Protein AF-A0A6N9SFW5-F1 (afdb_monomer)

Organism: Escherichia coli (NCBI:txid562)

Sequence (188 aa):
MNLTEKSAHLAWCALVALALARQNGDVVSPVQENLFLTRWLATALKQRRFSRDVAPDIEWLLKQGRQLGVNAKLARKLNYLWRSSSGELSAQNDLFRLTHALETAKDMCWNYRLLSDREWSGRNAVTLNDSINGIYLSRSSLDAAFDDDGRQINPLIGVRLENGIYGHSRFCNTDFDDKLACLNLSGV

Structure (mmCIF, N/CA/C/O backbone):
data_AF-A0A6N9SFW5-F1
#
_entry.id   AF-A0A6N9SFW5-F1
#
loop_
_atom_site.group_PDB
_atom_site.id
_atom_site.type_symbol
_atom_site.label_atom_id
_atom_site.label_alt_id
_atom_site.label_comp_id
_atom_site.label_asym_id
_atom_site.label_entity_id
_atom_site.label_seq_id
_atom_site.pdbx_PDB_ins_code
_atom_site.Cartn_x
_atom_site.Cartn_y
_atom_site.Cartn_z
_atom_site.occupancy
_atom_site.B_iso_or_equiv
_atom_site.auth_seq_id
_atom_site.auth_comp_id
_atom_site.auth_asym_id
_atom_site.auth_atom_id
_atom_site.pdbx_PDB_model_num
ATOM 1 N N . MET A 1 1 ? -2.083 -22.397 7.155 1.00 55.75 1 MET A N 1
ATOM 2 C CA . MET A 1 1 ? -2.213 -20.977 6.800 1.00 55.75 1 MET A CA 1
ATOM 3 C C . MET A 1 1 ? -0.814 -20.390 6.703 1.00 55.75 1 MET A C 1
ATOM 5 O O . MET A 1 1 ? -0.107 -20.389 7.717 1.00 55.75 1 MET A O 1
ATOM 9 N N . ASN A 1 2 ? -0.377 -20.024 5.499 1.00 68.31 2 ASN A N 1
ATOM 10 C CA . ASN A 1 2 ? 0.927 -19.387 5.278 1.00 68.31 2 ASN A CA 1
ATOM 11 C C . ASN A 1 2 ? 0.918 -17.949 5.852 1.00 68.31 2 ASN A C 1
ATOM 13 O O . ASN A 1 2 ? -0.116 -17.457 6.314 1.00 68.31 2 ASN A O 1
ATOM 17 N N . LEU A 1 3 ? 2.079 -17.291 5.921 1.00 65.94 3 LEU A N 1
ATOM 18 C CA . LEU A 1 3 ? 2.176 -15.947 6.507 1.00 65.94 3 LEU A CA 1
ATOM 19 C C . LEU A 1 3 ? 1.322 -14.922 5.737 1.00 65.94 3 LEU A C 1
ATOM 21 O O . LEU A 1 3 ? 0.660 -14.096 6.359 1.00 65.94 3 LEU A O 1
ATOM 25 N N . THR A 1 4 ? 1.271 -15.028 4.409 1.00 66.50 4 THR A N 1
ATOM 26 C CA . THR A 1 4 ? 0.508 -14.120 3.542 1.00 66.50 4 THR A CA 1
ATOM 27 C C . THR A 1 4 ? -0.997 -14.228 3.779 1.00 66.50 4 THR A C 1
ATOM 29 O O . THR A 1 4 ? -1.648 -13.209 3.977 1.00 66.50 4 THR A O 1
ATOM 32 N N . GLU A 1 5 ? -1.556 -15.433 3.897 1.00 68.62 5 GLU A N 1
ATOM 33 C CA . GLU A 1 5 ? -2.966 -15.660 4.249 1.00 68.62 5 GLU A CA 1
ATOM 34 C C . GLU A 1 5 ? -3.313 -15.103 5.639 1.00 68.62 5 GLU A C 1
ATOM 36 O O . GLU A 1 5 ? -4.386 -14.528 5.835 1.00 68.62 5 GLU A O 1
ATOM 41 N N . LYS A 1 6 ? -2.405 -15.237 6.617 1.00 76.44 6 LYS A N 1
ATOM 42 C CA . LYS A 1 6 ? -2.607 -14.695 7.973 1.00 76.44 6 LYS A CA 1
ATOM 43 C C . LYS A 1 6 ? -2.650 -13.163 7.960 1.00 76.44 6 LYS A C 1
ATOM 45 O O . LYS A 1 6 ? -3.516 -12.573 8.613 1.00 76.44 6 LYS A O 1
ATOM 50 N N . SER A 1 7 ? -1.759 -12.528 7.201 1.00 76.25 7 SER A N 1
ATOM 51 C CA . SER A 1 7 ? -1.730 -11.071 7.028 1.00 76.25 7 SER A CA 1
ATOM 52 C C . SER A 1 7 ? -2.912 -10.570 6.187 1.00 76.25 7 SER A C 1
ATOM 54 O O . SER A 1 7 ? -3.489 -9.529 6.510 1.00 76.25 7 SER A O 1
ATOM 56 N N . ALA A 1 8 ? -3.361 -11.349 5.196 1.00 75.25 8 ALA A N 1
ATOM 57 C CA . ALA A 1 8 ? -4.596 -11.102 4.451 1.00 75.25 8 ALA A CA 1
ATOM 58 C C . ALA A 1 8 ? -5.801 -11.075 5.394 1.00 75.25 8 ALA A C 1
ATOM 60 O O . ALA A 1 8 ? -6.573 -10.119 5.411 1.00 75.25 8 ALA A O 1
ATOM 61 N N . HIS A 1 9 ? -5.941 -12.101 6.233 1.00 81.25 9 HIS A N 1
ATOM 62 C CA . HIS A 1 9 ? -7.061 -12.217 7.157 1.00 81.25 9 HIS A CA 1
ATOM 63 C C . HIS A 1 9 ? -7.110 -11.052 8.158 1.00 81.25 9 HIS A C 1
ATOM 65 O O . HIS A 1 9 ? -8.186 -10.504 8.409 1.00 81.25 9 HIS A O 1
ATOM 71 N N . LEU A 1 10 ? -5.956 -10.617 8.685 1.00 86.50 10 LEU A N 1
ATOM 72 C CA . LEU A 1 10 ? -5.860 -9.397 9.497 1.00 86.50 10 LEU A CA 1
ATOM 73 C C . LEU A 1 10 ? -6.371 -8.172 8.730 1.00 86.50 10 LEU A C 1
ATOM 75 O O . LEU A 1 10 ? -7.210 -7.427 9.245 1.00 86.50 10 LEU A O 1
ATOM 79 N N . ALA A 1 11 ? -5.859 -7.969 7.516 1.00 86.69 11 ALA A N 1
ATOM 80 C CA . ALA A 1 11 ? -6.193 -6.821 6.688 1.00 86.69 11 ALA A CA 1
ATOM 81 C C . ALA A 1 11 ? -7.687 -6.776 6.350 1.00 86.69 11 ALA A C 1
ATOM 83 O O . ALA A 1 11 ? -8.329 -5.744 6.541 1.00 86.69 11 ALA A O 1
ATOM 84 N N . TRP A 1 12 ? -8.262 -7.910 5.952 1.00 85.50 12 TRP A N 1
ATOM 85 C CA . TRP A 1 12 ? -9.693 -8.049 5.707 1.00 85.50 12 TRP A CA 1
ATOM 86 C C . TRP A 1 12 ? -10.524 -7.718 6.941 1.00 85.50 12 TRP A C 1
ATOM 88 O O . TRP A 1 12 ? -11.422 -6.882 6.870 1.00 85.50 12 TRP A O 1
ATOM 98 N N . CYS A 1 13 ? -10.194 -8.307 8.095 1.00 89.19 13 CYS A N 1
ATOM 99 C CA . CYS A 1 13 ? -10.916 -8.052 9.341 1.00 89.19 13 CYS A CA 1
ATOM 100 C C . CYS A 1 13 ? -10.910 -6.563 9.716 1.00 89.19 13 CYS A C 1
ATOM 102 O O . CYS A 1 13 ? -11.936 -6.029 10.141 1.00 89.19 13 CYS A O 1
ATOM 104 N N . ALA A 1 14 ? -9.771 -5.887 9.545 1.00 91.19 14 ALA A N 1
ATOM 105 C CA . ALA A 1 14 ? -9.642 -4.463 9.830 1.00 91.19 14 ALA A CA 1
ATOM 106 C C . ALA A 1 14 ? -10.461 -3.599 8.851 1.00 91.19 14 ALA A C 1
ATOM 108 O O . ALA A 1 14 ? -11.128 -2.653 9.273 1.00 91.19 14 ALA A O 1
ATOM 109 N N . LEU A 1 15 ? -10.446 -3.938 7.557 1.00 87.56 15 LEU A N 1
ATOM 110 C CA . LEU A 1 15 ? -11.200 -3.231 6.515 1.00 87.56 15 LEU A CA 1
ATOM 111 C C . LEU A 1 15 ? -12.712 -3.412 6.674 1.00 87.56 15 LEU A C 1
ATOM 113 O O . LEU A 1 15 ? -13.451 -2.436 6.565 1.00 87.56 15 LEU A O 1
ATOM 117 N N . VAL A 1 16 ? -13.169 -4.627 6.985 1.00 90.19 16 VAL A N 1
ATOM 118 C CA . VAL A 1 16 ? -14.584 -4.908 7.265 1.00 90.19 16 VAL A CA 1
ATOM 119 C C . VAL A 1 16 ? -15.038 -4.147 8.510 1.00 90.19 16 VAL A C 1
ATOM 121 O O . VAL A 1 16 ? -16.073 -3.487 8.473 1.00 90.19 16 VAL A O 1
ATOM 124 N N . ALA A 1 17 ? -14.248 -4.156 9.589 1.00 91.75 17 ALA A N 1
ATOM 125 C CA . ALA A 1 17 ? -14.566 -3.384 10.790 1.00 91.75 17 ALA A CA 1
ATOM 126 C C . ALA A 1 17 ? -14.666 -1.876 10.502 1.00 91.75 17 ALA A C 1
ATOM 128 O O . ALA A 1 17 ? -15.571 -1.213 11.008 1.00 91.75 17 ALA A O 1
ATOM 129 N N . LEU A 1 18 ? -13.773 -1.340 9.663 1.00 91.00 18 LEU A N 1
ATOM 130 C CA . LEU A 1 18 ? -13.828 0.057 9.232 1.00 91.00 18 LEU A CA 1
ATOM 131 C C . LEU A 1 18 ? -15.071 0.348 8.379 1.00 91.00 18 LEU A C 1
ATOM 133 O O . LEU A 1 18 ? -15.708 1.381 8.567 1.00 91.00 18 LEU A O 1
ATOM 137 N N . ALA A 1 19 ? -15.431 -0.544 7.455 1.00 88.38 19 ALA A N 1
ATOM 138 C CA . ALA A 1 19 ? -16.621 -0.389 6.621 1.00 88.38 19 ALA A CA 1
ATOM 139 C C . ALA A 1 19 ? -17.908 -0.382 7.461 1.00 88.38 19 ALA A C 1
ATOM 141 O O . ALA A 1 19 ? -18.768 0.468 7.241 1.00 88.38 19 ALA A O 1
ATOM 142 N N . LEU A 1 20 ? -18.001 -1.258 8.465 1.00 88.25 20 LEU A N 1
ATOM 143 C CA . LEU A 1 20 ? -19.120 -1.285 9.412 1.00 88.25 20 LEU A CA 1
ATOM 144 C C . LEU A 1 20 ? -19.200 0.010 10.232 1.00 88.25 20 LEU A C 1
ATOM 146 O O . LEU A 1 20 ? -20.271 0.596 10.354 1.00 88.25 20 LEU A O 1
ATOM 150 N N . ALA A 1 21 ? -18.068 0.514 10.730 1.00 89.56 21 ALA A N 1
ATOM 151 C CA . ALA A 1 21 ? -18.035 1.780 11.465 1.00 89.56 21 ALA A CA 1
ATOM 152 C C . ALA A 1 21 ? -18.436 2.986 10.591 1.00 89.56 21 ALA A C 1
ATOM 154 O O . ALA A 1 21 ? -19.082 3.915 11.071 1.00 89.56 21 ALA A O 1
ATOM 155 N N . ARG A 1 22 ? -18.101 2.969 9.294 1.00 89.94 22 ARG A N 1
ATOM 156 C CA . ARG A 1 22 ? -18.571 3.984 8.333 1.00 89.94 22 ARG A CA 1
ATOM 157 C C . ARG A 1 22 ? -20.078 3.894 8.097 1.00 89.94 22 ARG A C 1
ATOM 159 O O . ARG A 1 22 ? -20.739 4.924 8.073 1.00 89.94 22 ARG A O 1
ATOM 166 N N . GLN A 1 23 ? -20.621 2.683 7.948 1.00 86.50 23 GLN A N 1
ATOM 167 C CA . GLN A 1 23 ? -22.065 2.471 7.776 1.00 86.50 23 GLN A CA 1
ATOM 168 C C . GLN A 1 23 ? -22.870 2.927 8.997 1.00 86.50 23 GLN A C 1
ATOM 170 O O . GLN A 1 23 ? -23.939 3.507 8.836 1.00 86.50 23 GLN A O 1
ATOM 175 N N . ASN A 1 24 ? -22.327 2.738 10.201 1.00 88.00 24 ASN A N 1
ATOM 176 C CA . ASN A 1 24 ? -22.935 3.216 11.444 1.00 88.00 24 ASN A CA 1
ATOM 177 C C . ASN A 1 24 ? -22.814 4.739 11.644 1.00 88.00 24 ASN A C 1
ATOM 179 O O . ASN A 1 24 ? -23.392 5.277 12.582 1.00 88.00 24 ASN A O 1
ATOM 183 N N . GLY A 1 25 ? -22.062 5.443 10.790 1.00 84.56 25 GLY A N 1
ATOM 184 C CA . GLY A 1 25 ? -21.802 6.879 10.926 1.00 84.56 25 GLY A CA 1
ATOM 185 C C . GLY A 1 25 ? -20.743 7.240 11.977 1.00 84.56 25 GLY A C 1
ATOM 186 O O . GLY A 1 25 ? -20.478 8.421 12.187 1.00 84.56 25 GLY A O 1
ATOM 187 N N . ASP A 1 26 ? -20.090 6.253 12.598 1.00 81.88 26 ASP A N 1
ATOM 188 C CA . ASP A 1 26 ? -19.051 6.464 13.618 1.00 81.88 26 ASP A CA 1
ATOM 189 C C . ASP A 1 26 ? -17.748 7.027 13.018 1.00 81.88 26 ASP A C 1
ATOM 191 O O . ASP A 1 26 ? -16.947 7.675 13.702 1.00 81.88 26 ASP A O 1
ATOM 195 N N . VAL A 1 27 ? -17.513 6.764 11.728 1.00 88.88 27 VAL A N 1
ATOM 196 C CA . VAL A 1 27 ? -16.320 7.189 10.987 1.00 88.88 27 VAL A CA 1
ATOM 197 C C . VAL A 1 27 ? -16.731 7.894 9.701 1.00 88.88 27 VAL A C 1
ATOM 199 O O . VAL A 1 27 ? -17.172 7.255 8.750 1.00 88.88 27 VAL A O 1
ATOM 202 N N . VAL A 1 28 ? -16.526 9.211 9.653 1.00 84.56 28 VAL A N 1
ATOM 203 C CA . VAL A 1 28 ? -16.902 10.057 8.504 1.00 84.56 28 VAL A CA 1
ATOM 204 C C . VAL A 1 28 ? -15.691 10.798 7.923 1.00 84.56 28 VAL A C 1
ATOM 206 O O . VAL A 1 28 ? -15.669 11.142 6.746 1.00 84.56 28 VAL A O 1
ATOM 209 N N . SER A 1 29 ? -14.646 11.012 8.730 1.00 86.06 29 SER A N 1
ATOM 210 C CA . SER A 1 29 ? -13.433 11.739 8.340 1.00 86.06 29 SER A CA 1
ATOM 211 C C . SER A 1 29 ? -12.173 10.856 8.310 1.00 86.06 29 SER A C 1
ATOM 213 O O . SER A 1 29 ? -12.076 9.887 9.070 1.00 86.06 29 SER A O 1
ATOM 215 N N . PRO A 1 30 ? -11.143 11.233 7.524 1.00 81.12 30 PRO A N 1
ATOM 216 C CA . PRO A 1 30 ? -9.840 10.555 7.526 1.00 81.12 30 PRO A CA 1
ATOM 217 C C . PRO A 1 30 ? -9.167 10.495 8.910 1.00 81.12 30 PRO A C 1
ATOM 219 O O . PRO A 1 30 ? -8.438 9.553 9.222 1.00 81.12 30 PRO A O 1
ATOM 222 N N . VAL A 1 31 ? -9.427 11.488 9.769 1.00 84.50 31 VAL A N 1
ATOM 223 C CA . VAL A 1 31 ? -8.937 11.517 11.157 1.00 84.50 31 VAL A CA 1
ATOM 224 C C . VAL A 1 31 ? -9.593 10.418 11.986 1.00 84.50 31 VAL A C 1
ATOM 226 O O . VAL A 1 31 ? -8.901 9.663 12.673 1.00 84.50 31 VAL A O 1
ATOM 229 N N . GLN A 1 32 ? -10.921 10.311 11.909 1.00 87.06 32 GLN A N 1
ATOM 230 C CA . GLN A 1 32 ? -11.683 9.282 12.619 1.00 87.06 32 GLN A CA 1
ATOM 231 C C . GLN A 1 32 ? -11.317 7.884 12.130 1.00 87.06 32 GLN A C 1
ATOM 233 O O . GLN A 1 32 ? -11.202 6.975 12.943 1.00 87.06 32 GLN A O 1
ATOM 238 N N . GLU A 1 33 ? -11.062 7.721 10.835 1.00 88.69 33 GLU A N 1
ATOM 239 C CA . GLU A 1 33 ? -10.598 6.461 10.261 1.00 88.69 33 GLU A CA 1
ATOM 240 C C . GLU A 1 33 ? -9.267 6.015 10.866 1.00 88.69 33 GLU A C 1
ATOM 242 O O . GLU A 1 33 ? -9.152 4.886 11.351 1.00 88.69 33 GLU A O 1
ATOM 247 N N . ASN A 1 34 ? -8.271 6.905 10.894 1.00 87.12 34 ASN A N 1
ATOM 248 C CA . ASN A 1 34 ? -6.972 6.572 11.469 1.00 87.12 34 ASN A CA 1
ATOM 249 C C . ASN A 1 34 ? -7.077 6.270 12.974 1.00 87.12 34 ASN A C 1
ATOM 251 O O . ASN A 1 34 ? -6.454 5.326 13.469 1.00 87.12 34 ASN A O 1
ATOM 255 N N . LEU A 1 35 ? -7.896 7.036 13.702 1.00 89.00 35 LEU A N 1
ATOM 256 C CA . LEU A 1 35 ? -8.143 6.819 15.128 1.00 89.00 35 LEU A CA 1
ATOM 257 C C . LEU A 1 35 ? -8.844 5.478 15.387 1.00 89.00 35 LEU A C 1
ATOM 259 O O . LEU A 1 35 ? -8.436 4.736 16.283 1.00 89.00 35 LEU A O 1
ATOM 263 N N . PHE A 1 36 ? -9.870 5.160 14.596 1.00 92.56 36 PHE A N 1
ATOM 264 C CA . PHE A 1 36 ? -10.607 3.904 14.670 1.00 92.56 36 PHE A CA 1
ATOM 265 C C . PHE A 1 36 ? -9.675 2.719 14.432 1.00 92.56 36 PHE A C 1
ATOM 267 O O . PHE A 1 36 ? -9.584 1.838 15.285 1.00 92.56 36 PHE A O 1
ATOM 274 N N . LEU A 1 37 ? -8.913 2.732 13.334 1.00 91.50 37 LEU A N 1
ATOM 275 C CA . LEU A 1 37 ? -7.984 1.652 13.000 1.00 91.50 37 LEU A CA 1
ATOM 276 C C . LEU A 1 37 ? -6.887 1.492 14.053 1.00 91.50 37 LEU A C 1
ATOM 278 O O . LEU A 1 37 ? -6.586 0.371 14.454 1.00 91.50 37 LEU A O 1
ATOM 282 N N . THR A 1 38 ? -6.339 2.592 14.573 1.00 91.19 38 THR A N 1
ATOM 283 C CA . THR A 1 38 ? -5.338 2.535 15.649 1.00 91.19 38 THR A CA 1
ATOM 284 C C . THR A 1 38 ? -5.915 1.887 16.914 1.00 91.19 38 THR A C 1
ATOM 286 O O . THR A 1 38 ? -5.272 1.036 17.530 1.00 91.19 38 THR A O 1
ATOM 289 N N . ARG A 1 39 ? -7.147 2.238 17.307 1.00 92.00 39 ARG A N 1
ATOM 290 C CA . ARG A 1 39 ? -7.826 1.630 18.469 1.00 92.00 39 ARG A CA 1
ATOM 291 C C . ARG A 1 39 ? -8.172 0.164 18.228 1.00 92.00 39 ARG A C 1
ATOM 293 O O . ARG A 1 39 ? -7.978 -0.668 19.118 1.00 92.00 39 ARG A O 1
ATOM 300 N N . TRP A 1 40 ? -8.650 -0.157 17.031 1.00 94.50 40 TRP A N 1
ATOM 301 C CA . TRP A 1 40 ? -9.003 -1.513 16.635 1.00 94.50 40 TRP A CA 1
ATOM 302 C C . TRP A 1 40 ? -7.774 -2.428 16.653 1.00 94.50 40 TRP A C 1
ATOM 304 O O . TRP A 1 40 ? -7.810 -3.477 17.293 1.00 94.50 40 TRP A O 1
ATOM 314 N N . LEU A 1 41 ? -6.653 -1.991 16.066 1.00 91.31 41 LEU A N 1
ATOM 315 C CA . LEU A 1 41 ? -5.384 -2.730 16.057 1.00 91.31 41 LEU A CA 1
ATOM 316 C C . LEU A 1 41 ? -4.830 -2.934 17.473 1.00 91.31 41 LEU A C 1
ATOM 318 O O . LEU A 1 41 ? -4.406 -4.035 17.820 1.00 91.31 41 LEU A O 1
ATOM 322 N N . ALA A 1 42 ? -4.898 -1.910 18.329 1.00 91.88 42 ALA A N 1
ATOM 323 C CA . ALA A 1 42 ? -4.464 -2.018 19.723 1.00 91.88 42 ALA A CA 1
ATOM 324 C C . ALA A 1 42 ? -5.311 -3.036 20.501 1.00 91.88 42 ALA A C 1
ATOM 326 O O . ALA A 1 42 ? -4.788 -3.817 21.298 1.00 91.88 42 ALA A O 1
ATOM 327 N N . THR A 1 43 ? -6.618 -3.057 20.237 1.00 92.62 43 THR A N 1
ATOM 328 C CA . THR A 1 43 ? -7.554 -4.005 20.851 1.00 92.62 43 THR A CA 1
ATOM 329 C C . THR A 1 43 ? -7.303 -5.423 20.350 1.00 92.62 43 THR A C 1
ATOM 331 O O . THR A 1 43 ? -7.215 -6.346 21.157 1.00 92.62 43 THR A O 1
ATOM 334 N N . ALA A 1 44 ? -7.117 -5.598 19.040 1.00 90.81 44 ALA A N 1
ATOM 335 C CA . ALA A 1 44 ? -6.805 -6.882 18.424 1.00 90.81 44 ALA A CA 1
ATOM 336 C C . ALA A 1 44 ? -5.499 -7.488 18.960 1.00 90.81 44 ALA A C 1
ATOM 338 O O . ALA A 1 44 ? -5.462 -8.685 19.254 1.00 90.81 44 ALA A O 1
ATOM 339 N N . LEU A 1 45 ? -4.463 -6.659 19.144 1.00 90.06 45 LEU A N 1
ATOM 340 C CA . LEU A 1 45 ? -3.187 -7.072 19.728 1.00 90.06 45 LEU A CA 1
ATOM 341 C C . LEU A 1 45 ? -3.346 -7.467 21.202 1.00 90.06 45 LEU A C 1
ATOM 343 O O . LEU A 1 45 ? -2.913 -8.547 21.603 1.00 90.06 45 LEU A O 1
ATOM 347 N N . LYS A 1 46 ? -4.033 -6.636 22.001 1.00 91.31 46 LYS A N 1
ATOM 348 C CA . LYS A 1 46 ? -4.290 -6.906 23.427 1.00 91.31 46 LYS A CA 1
ATOM 349 C C . LYS A 1 46 ? -5.078 -8.201 23.633 1.00 91.31 46 LYS A C 1
ATOM 351 O O . LYS A 1 46 ? -4.779 -8.966 24.544 1.00 91.31 46 LYS A O 1
ATOM 356 N N . GLN A 1 47 ? -6.068 -8.447 22.780 1.00 91.31 47 GLN A N 1
ATOM 357 C CA . GLN A 1 47 ? -6.907 -9.644 22.815 1.00 91.31 47 GLN A CA 1
ATOM 358 C C . GLN A 1 47 ? -6.254 -10.863 22.146 1.00 91.31 47 GLN A C 1
ATOM 360 O O . GLN A 1 47 ? -6.845 -11.937 22.170 1.00 91.31 47 GLN A O 1
ATOM 365 N N . ARG A 1 48 ? -5.059 -10.717 21.548 1.00 88.38 48 ARG A N 1
ATOM 366 C CA . ARG A 1 48 ? -4.360 -11.775 20.797 1.00 88.38 48 ARG A CA 1
ATOM 367 C C . ARG A 1 48 ? -5.273 -12.466 19.771 1.00 88.38 48 ARG A C 1
ATOM 369 O O . ARG A 1 48 ? -5.257 -13.685 19.642 1.00 88.38 48 ARG A O 1
ATOM 376 N N . ARG A 1 49 ? -6.084 -11.680 19.047 1.00 86.50 49 ARG A N 1
ATOM 377 C CA . ARG A 1 49 ? -7.078 -12.200 18.080 1.00 86.50 49 ARG A CA 1
ATOM 378 C C . ARG A 1 49 ? -6.454 -12.849 16.840 1.00 86.50 49 ARG A C 1
ATOM 380 O O . ARG A 1 49 ? -7.149 -13.559 16.123 1.00 86.50 49 ARG A O 1
ATOM 387 N N . PHE A 1 50 ? -5.178 -12.578 16.577 1.00 86.69 50 PHE A N 1
ATOM 388 C CA . PHE A 1 50 ? -4.435 -13.058 15.413 1.00 86.69 50 PHE A CA 1
ATOM 389 C C . PHE A 1 50 ? -3.235 -13.909 15.842 1.00 86.69 50 PHE A C 1
ATOM 391 O O . PHE A 1 50 ? -2.805 -13.847 16.996 1.00 86.69 50 PHE A O 1
ATOM 398 N N . SER A 1 51 ? -2.691 -14.699 14.906 1.00 83.31 51 SER A N 1
ATOM 399 C CA . SER A 1 51 ? -1.472 -15.484 15.147 1.00 83.31 51 SER A CA 1
ATOM 400 C C . SER A 1 51 ? -0.338 -14.585 15.639 1.00 83.31 51 SER A C 1
ATOM 402 O O . SER A 1 51 ? -0.215 -13.437 15.207 1.00 83.31 51 SER A O 1
ATOM 404 N N . ARG A 1 52 ? 0.540 -15.135 16.484 1.00 82.75 52 ARG A N 1
ATOM 405 C CA . ARG A 1 52 ? 1.748 -14.436 16.948 1.00 82.75 52 ARG A CA 1
ATOM 406 C C . ARG A 1 52 ? 2.646 -13.985 15.795 1.00 82.75 52 ARG A C 1
ATOM 408 O O . ARG A 1 52 ? 3.334 -12.986 15.947 1.00 82.75 52 ARG A O 1
ATOM 415 N N . ASP A 1 53 ? 2.580 -14.665 14.654 1.00 78.19 53 ASP A N 1
ATOM 416 C CA . ASP A 1 53 ? 3.360 -14.325 13.457 1.00 78.19 53 ASP A CA 1
ATOM 417 C C . ASP A 1 53 ? 3.016 -12.940 12.889 1.00 78.19 53 ASP A C 1
ATOM 419 O O . ASP A 1 53 ? 3.877 -12.297 12.307 1.00 78.19 53 ASP A O 1
ATOM 423 N N . VAL A 1 54 ? 1.778 -12.467 13.089 1.00 79.50 54 VAL A N 1
ATOM 424 C CA . VAL A 1 54 ? 1.288 -11.171 12.576 1.00 79.50 54 VAL A CA 1
ATOM 425 C C . VAL A 1 54 ? 1.354 -10.076 13.653 1.00 79.50 54 VAL A C 1
ATOM 427 O O . VAL A 1 54 ? 1.075 -8.907 13.397 1.00 79.50 54 VAL A O 1
ATOM 430 N N . A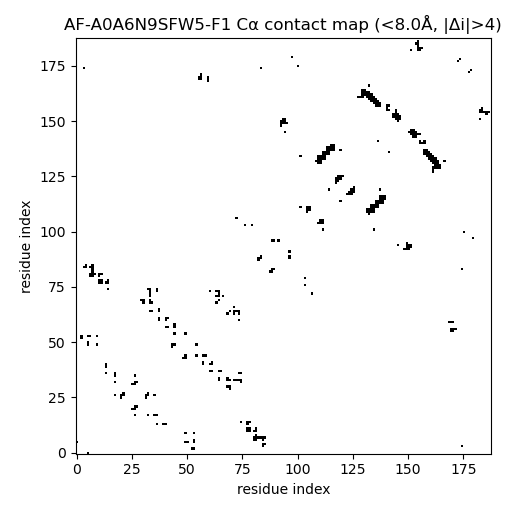LA A 1 55 ? 1.720 -10.423 14.892 1.00 79.75 55 ALA A N 1
ATOM 431 C CA . ALA A 1 55 ? 1.827 -9.453 15.981 1.00 79.75 55 ALA A CA 1
ATOM 432 C C . ALA A 1 55 ? 2.848 -8.327 15.696 1.00 79.75 55 ALA A C 1
ATOM 434 O O . ALA A 1 55 ? 2.492 -7.169 15.930 1.00 79.75 55 ALA A O 1
ATOM 435 N N . PRO A 1 56 ? 4.042 -8.603 15.125 1.00 77.75 56 PRO A N 1
ATOM 436 C CA . PRO A 1 56 ? 4.984 -7.550 14.740 1.00 77.75 56 PRO A CA 1
ATOM 437 C C . PRO A 1 56 ? 4.401 -6.565 13.715 1.00 77.75 56 PRO A C 1
ATOM 439 O O . PRO A 1 56 ? 4.605 -5.357 13.837 1.00 77.75 56 PRO A O 1
ATOM 442 N N . ASP A 1 57 ? 3.615 -7.056 12.751 1.00 75.62 57 ASP A N 1
ATOM 443 C CA . ASP A 1 57 ? 2.984 -6.215 11.725 1.00 75.62 57 ASP A CA 1
ATOM 444 C C . ASP A 1 57 ? 1.942 -5.270 12.346 1.00 75.62 57 ASP A C 1
ATOM 446 O O . ASP A 1 57 ? 1.862 -4.087 12.000 1.00 75.62 57 ASP A O 1
ATOM 450 N N . ILE A 1 58 ? 1.162 -5.768 13.313 1.00 82.94 58 ILE A N 1
ATOM 451 C CA . ILE A 1 58 ? 0.184 -4.963 14.059 1.00 82.94 58 ILE A CA 1
ATOM 452 C C . ILE A 1 58 ? 0.892 -3.884 14.887 1.00 82.94 58 ILE A C 1
ATOM 454 O O . ILE A 1 58 ? 0.459 -2.729 14.898 1.00 82.94 58 ILE A O 1
ATOM 458 N N . GLU A 1 59 ? 1.983 -4.233 15.570 1.00 82.12 59 GLU A N 1
ATOM 459 C CA . GLU A 1 59 ? 2.791 -3.285 16.345 1.00 82.12 59 GLU A CA 1
ATOM 460 C C . GLU A 1 59 ? 3.380 -2.182 15.461 1.00 82.12 59 GLU A C 1
ATOM 462 O O . GLU A 1 59 ? 3.352 -1.002 15.830 1.00 82.12 59 GLU A O 1
ATOM 467 N N . TRP A 1 60 ? 3.844 -2.536 14.263 1.00 82.56 60 TRP A N 1
ATOM 468 C CA . TRP A 1 60 ? 4.325 -1.563 13.295 1.00 82.56 60 TRP A CA 1
ATOM 469 C C . TRP A 1 60 ? 3.217 -0.628 12.803 1.00 82.56 60 TRP A C 1
ATOM 471 O O . TRP A 1 60 ? 3.391 0.593 12.837 1.00 82.56 60 TRP A O 1
ATOM 481 N N . LEU A 1 61 ? 2.056 -1.167 12.411 1.00 79.31 61 LEU A N 1
ATOM 482 C CA . LEU A 1 61 ? 0.903 -0.358 11.990 1.00 79.31 61 LEU A CA 1
ATOM 483 C C . LEU A 1 61 ? 0.468 0.609 13.099 1.00 79.31 61 LEU A C 1
ATOM 485 O O . LEU A 1 61 ? 0.151 1.768 12.827 1.00 79.31 61 LEU A O 1
ATOM 489 N N . LEU A 1 62 ? 0.517 0.172 14.360 1.00 84.19 62 LEU A N 1
ATOM 490 C CA . LEU A 1 62 ? 0.255 1.030 15.516 1.00 84.19 62 LEU A CA 1
ATOM 491 C C . LEU A 1 62 ? 1.290 2.144 15.665 1.00 84.19 62 LEU A C 1
ATOM 493 O O . LEU A 1 62 ? 0.917 3.285 15.945 1.00 84.19 62 LEU A O 1
ATOM 497 N N . LYS A 1 63 ? 2.576 1.839 15.474 1.00 81.88 63 LYS A N 1
ATOM 498 C CA . LYS A 1 63 ? 3.642 2.846 15.500 1.00 81.88 63 LYS A CA 1
ATOM 499 C C . LYS A 1 63 ? 3.414 3.901 14.415 1.00 81.88 63 LYS A C 1
ATOM 501 O O . LYS A 1 63 ? 3.449 5.089 14.726 1.00 81.88 63 LYS A O 1
ATOM 506 N N . GLN A 1 64 ? 3.081 3.483 13.193 1.00 75.50 64 GLN A N 1
ATOM 507 C CA . GLN A 1 64 ? 2.778 4.392 12.081 1.00 75.50 64 GLN A CA 1
ATOM 508 C C . GLN A 1 64 ? 1.544 5.258 12.360 1.00 75.50 64 GLN A C 1
ATOM 510 O O . GLN A 1 64 ? 1.613 6.480 12.242 1.00 75.50 64 GLN A O 1
ATOM 515 N N . GLY A 1 65 ? 0.440 4.649 12.803 1.00 80.38 65 GLY A N 1
ATOM 516 C CA . GLY A 1 65 ? -0.800 5.358 13.137 1.00 80.38 65 GLY A CA 1
ATOM 517 C C . GLY A 1 65 ? -0.621 6.424 14.216 1.00 80.38 65 GLY A C 1
ATOM 518 O O . GLY A 1 65 ? -1.236 7.489 14.137 1.00 80.38 65 GLY A O 1
ATOM 519 N N . ARG A 1 66 ? 0.251 6.157 15.199 1.00 82.44 66 ARG A N 1
ATOM 520 C CA . ARG A 1 66 ? 0.579 7.083 16.294 1.00 82.44 66 ARG A CA 1
ATOM 521 C C . ARG A 1 66 ? 1.551 8.186 15.879 1.00 82.44 66 ARG A C 1
ATOM 523 O O . ARG A 1 66 ? 1.380 9.313 16.321 1.00 82.44 66 ARG A O 1
ATOM 530 N N . GLN A 1 67 ? 2.559 7.869 15.066 1.00 75.12 67 GLN A N 1
ATOM 531 C CA . GLN A 1 67 ? 3.594 8.830 14.663 1.00 75.12 67 GLN A CA 1
ATOM 532 C C . GLN A 1 67 ? 3.128 9.773 13.552 1.00 75.12 67 GLN A C 1
ATOM 534 O O . GLN A 1 67 ? 3.432 10.960 13.593 1.00 75.12 67 GLN A O 1
ATOM 539 N N . LEU A 1 68 ? 2.390 9.260 12.566 1.00 70.00 68 LEU A N 1
ATOM 540 C CA . LEU A 1 68 ? 2.001 10.019 11.374 1.00 70.00 68 LEU A CA 1
ATOM 541 C C . LEU A 1 68 ? 0.541 10.494 11.415 1.00 70.00 68 LEU A C 1
ATOM 543 O O . LEU A 1 68 ? 0.133 11.296 10.574 1.00 70.00 68 LEU A O 1
ATOM 547 N N . GLY A 1 69 ? -0.265 10.022 12.373 1.00 77.44 69 GLY A N 1
ATOM 548 C CA . GLY A 1 69 ? -1.677 10.390 12.469 1.00 77.44 69 GLY A CA 1
ATOM 549 C C . GLY A 1 69 ? -2.416 10.106 11.157 1.00 77.44 69 GLY A C 1
ATOM 550 O O . GLY A 1 69 ? -2.252 9.046 10.562 1.00 77.44 69 GLY A O 1
ATOM 551 N N . VAL A 1 70 ? -3.193 11.070 10.659 1.00 71.19 70 VAL A N 1
ATOM 552 C CA . VAL A 1 70 ? -3.918 10.953 9.374 1.00 71.19 70 VAL A CA 1
ATOM 553 C C . VAL A 1 70 ? -2.985 10.620 8.201 1.00 71.19 70 VAL A C 1
ATOM 555 O O . VAL A 1 70 ? -3.371 9.890 7.288 1.00 71.19 70 VAL A O 1
ATOM 558 N N . ASN A 1 71 ? -1.732 11.085 8.248 1.00 70.06 71 ASN A N 1
ATOM 559 C CA . ASN A 1 71 ? -0.743 10.829 7.200 1.00 70.06 71 ASN A CA 1
ATOM 560 C C . ASN A 1 71 ? -0.247 9.375 7.190 1.00 70.06 71 ASN A C 1
ATOM 562 O O . ASN A 1 71 ? 0.375 8.962 6.216 1.00 70.06 71 ASN A O 1
ATOM 566 N N . ALA A 1 72 ? -0.558 8.573 8.217 1.00 70.56 72 ALA A N 1
ATOM 567 C CA . ALA A 1 72 ? -0.239 7.147 8.247 1.00 70.56 72 ALA A CA 1
ATOM 568 C C . ALA A 1 72 ? -1.000 6.349 7.177 1.00 70.56 72 ALA A C 1
ATOM 570 O O . ALA A 1 72 ? -0.547 5.275 6.780 1.00 70.56 72 ALA A O 1
ATOM 571 N N . LYS A 1 73 ? -2.165 6.853 6.731 1.00 78.06 73 LYS A N 1
ATOM 572 C CA . LYS A 1 73 ? -3.021 6.237 5.701 1.00 78.06 73 LYS A CA 1
ATOM 573 C C . LYS A 1 73 ? -3.251 4.735 5.940 1.00 78.06 73 LYS A C 1
ATOM 575 O O . LYS A 1 73 ? -3.165 3.924 5.014 1.00 78.06 73 LYS A O 1
ATOM 580 N N . LEU A 1 74 ? -3.535 4.363 7.195 1.00 79.56 74 LEU A N 1
ATOM 581 C CA . LEU A 1 74 ? -3.614 2.965 7.639 1.00 79.56 74 LEU A CA 1
ATOM 582 C C . LEU A 1 74 ? -4.600 2.126 6.822 1.00 79.56 74 LEU A C 1
ATOM 584 O O . LEU A 1 74 ? -4.268 1.001 6.458 1.00 79.56 74 LEU A O 1
ATOM 588 N N . ALA A 1 75 ? -5.776 2.664 6.482 1.00 82.38 75 ALA A N 1
ATOM 589 C CA . ALA A 1 75 ? -6.759 1.923 5.693 1.00 82.38 75 ALA A CA 1
ATOM 590 C C . ALA A 1 75 ? -6.209 1.534 4.323 1.00 82.38 75 ALA A C 1
ATOM 592 O O . ALA A 1 75 ? -6.467 0.434 3.846 1.00 82.38 75 ALA A O 1
ATOM 593 N N . ARG A 1 76 ? -5.410 2.407 3.701 1.00 78.69 76 ARG A N 1
ATOM 594 C CA . ARG A 1 76 ? -4.817 2.117 2.398 1.00 78.69 76 ARG A CA 1
ATOM 595 C C . ARG A 1 76 ? -3.692 1.091 2.493 1.00 78.69 76 ARG A C 1
ATOM 597 O O . ARG A 1 76 ? -3.638 0.203 1.651 1.00 78.69 76 ARG A O 1
ATOM 604 N N . LYS A 1 77 ? -2.865 1.144 3.544 1.00 78.38 77 LYS A N 1
ATOM 605 C CA . LYS A 1 77 ? -1.860 0.099 3.822 1.00 78.38 77 LYS A CA 1
ATOM 606 C C . LYS A 1 77 ? -2.522 -1.269 4.033 1.00 78.38 77 LYS A C 1
ATOM 608 O O . LYS A 1 77 ? -2.072 -2.259 3.466 1.00 78.38 77 LYS A O 1
ATOM 613 N N . LEU A 1 78 ? -3.628 -1.314 4.780 1.00 81.19 78 LEU A N 1
ATOM 614 C CA . LEU A 1 78 ? -4.433 -2.527 4.968 1.00 81.19 78 LEU A CA 1
ATOM 615 C C . LEU A 1 78 ? -5.082 -2.994 3.656 1.00 81.19 78 LEU A C 1
ATOM 617 O O . LEU A 1 78 ? -5.080 -4.184 3.365 1.00 81.19 78 LEU A O 1
ATOM 621 N N . ASN A 1 79 ? -5.591 -2.079 2.829 1.00 80.00 79 ASN A N 1
ATOM 622 C CA . ASN A 1 79 ? -6.155 -2.423 1.521 1.00 80.00 79 ASN A CA 1
ATOM 623 C C . ASN A 1 79 ? -5.104 -3.051 0.596 1.00 80.00 79 ASN A C 1
ATOM 625 O O . ASN A 1 79 ? -5.374 -4.072 -0.030 1.00 80.00 79 ASN A O 1
ATOM 629 N N . TYR A 1 80 ? -3.890 -2.495 0.585 1.00 72.12 80 TYR A N 1
ATOM 630 C CA . TYR A 1 80 ? -2.763 -3.059 -0.150 1.00 72.12 80 TYR A CA 1
ATOM 631 C C . TYR A 1 80 ? -2.448 -4.486 0.305 1.00 72.12 80 TYR A C 1
ATOM 633 O O . TYR A 1 80 ? -2.447 -5.391 -0.522 1.00 72.12 80 TYR A O 1
ATOM 641 N N . LEU A 1 81 ? -2.253 -4.693 1.613 1.00 73.12 81 LEU A N 1
ATOM 642 C CA . LEU A 1 81 ? -2.025 -6.015 2.214 1.00 73.12 81 LEU A CA 1
ATOM 643 C C . LEU A 1 81 ? -3.085 -7.032 1.808 1.00 73.12 81 LEU A C 1
ATOM 645 O O . LEU A 1 81 ? -2.770 -8.174 1.479 1.00 73.12 81 LEU A O 1
ATOM 649 N N . TRP A 1 82 ? -4.353 -6.619 1.853 1.00 75.94 82 TRP A N 1
ATOM 650 C CA . TRP A 1 82 ? -5.453 -7.489 1.480 1.00 75.94 82 TRP A CA 1
ATOM 651 C C . TRP A 1 82 ? -5.380 -7.861 0.003 1.00 75.94 82 TRP A C 1
ATOM 653 O O . TRP A 1 82 ? -5.369 -9.044 -0.326 1.00 75.94 82 TRP A O 1
ATOM 663 N N . ARG A 1 83 ? -5.274 -6.878 -0.895 1.00 67.69 83 ARG A N 1
ATOM 664 C CA . ARG A 1 83 ? -5.209 -7.124 -2.344 1.00 67.69 83 ARG A CA 1
ATOM 665 C C . ARG A 1 83 ? -3.980 -7.938 -2.735 1.00 67.69 83 ARG A C 1
ATOM 667 O O . ARG A 1 83 ? -4.059 -8.765 -3.640 1.00 67.69 83 ARG A O 1
ATOM 674 N N . SER A 1 84 ? -2.844 -7.708 -2.070 1.00 63.75 84 SER A N 1
ATOM 675 C CA . SER A 1 84 ? -1.581 -8.379 -2.388 1.00 63.75 84 SER A CA 1
ATOM 676 C C . SER A 1 84 ? -1.630 -9.854 -2.006 1.00 63.75 84 SER A C 1
ATOM 678 O O . SER A 1 84 ? -1.035 -10.671 -2.707 1.00 63.75 84 SER A O 1
ATOM 680 N N . SER A 1 85 ? -2.383 -10.171 -0.951 1.00 62.94 85 SER A N 1
ATOM 681 C CA . SER A 1 85 ? -2.457 -11.500 -0.345 1.00 62.94 85 SER A CA 1
ATOM 682 C C . SER A 1 85 ? -3.715 -12.295 -0.734 1.00 62.94 85 SER A C 1
ATOM 684 O O . SER A 1 85 ? -3.741 -13.506 -0.560 1.00 62.94 85 SER A O 1
ATOM 686 N N . SER A 1 86 ? -4.757 -11.644 -1.268 1.00 61.22 86 SER A N 1
ATOM 687 C CA . SER A 1 86 ? -6.014 -12.278 -1.725 1.00 61.22 86 SER A CA 1
ATOM 688 C C . SER A 1 86 ? -5.966 -12.788 -3.171 1.00 61.22 86 SER A C 1
ATOM 690 O O . SER A 1 86 ? -6.931 -13.379 -3.645 1.00 61.22 86 SER A O 1
ATOM 692 N N . GLY A 1 87 ? -4.857 -12.565 -3.881 1.00 57.22 87 GLY A N 1
ATOM 693 C CA . GLY A 1 87 ? -4.668 -13.003 -5.267 1.00 57.22 87 GLY A CA 1
ATOM 694 C C . GLY A 1 87 ? -5.282 -12.080 -6.332 1.00 57.22 87 GLY A C 1
ATOM 695 O O . GLY A 1 87 ? -5.042 -12.263 -7.525 1.00 57.22 87 GLY A O 1
ATOM 696 N N . GLU A 1 88 ? -6.009 -11.034 -5.933 1.00 58.91 88 GLU A N 1
ATOM 697 C CA . GLU A 1 88 ? -6.601 -10.057 -6.859 1.00 58.91 88 GLU A CA 1
ATOM 698 C C . GLU A 1 88 ? -5.524 -9.235 -7.590 1.00 58.91 88 GLU A C 1
ATOM 700 O O . GLU A 1 88 ? -5.652 -8.946 -8.778 1.00 58.91 88 GLU A O 1
ATOM 705 N N . LEU A 1 89 ? -4.407 -8.936 -6.914 1.00 59.34 89 LEU A N 1
ATOM 706 C CA . LEU A 1 89 ? -3.227 -8.326 -7.539 1.00 59.34 89 LEU A CA 1
ATOM 707 C C . LEU A 1 89 ? -2.449 -9.293 -8.436 1.00 59.34 89 LEU A C 1
ATOM 709 O O . LEU A 1 89 ? -1.861 -8.841 -9.409 1.00 59.34 89 LEU A O 1
ATOM 713 N N . SER A 1 90 ? -2.423 -10.598 -8.140 1.00 57.91 90 SER A N 1
ATOM 714 C CA . SER A 1 90 ? -1.758 -11.578 -9.018 1.00 57.91 90 SER A CA 1
ATOM 715 C C . SER A 1 90 ? -2.539 -11.863 -10.301 1.00 57.91 90 SER A C 1
ATOM 717 O O . SER A 1 90 ? -1.969 -12.413 -11.232 1.00 57.91 90 SER A O 1
ATOM 719 N N . ALA A 1 91 ? -3.820 -11.486 -10.361 1.00 63.59 91 ALA A N 1
ATOM 720 C CA . ALA A 1 91 ? -4.621 -11.554 -11.581 1.00 63.59 91 ALA A CA 1
ATOM 721 C C . ALA A 1 91 ? -4.366 -10.372 -12.542 1.00 63.59 91 ALA A C 1
ATOM 723 O O . ALA A 1 91 ? -4.794 -10.422 -13.692 1.00 63.59 91 ALA A O 1
ATOM 724 N N . GLN A 1 92 ? -3.704 -9.307 -12.077 1.00 68.38 92 GLN A N 1
ATOM 725 C CA . GLN A 1 92 ? -3.343 -8.142 -12.892 1.00 68.38 92 GLN A CA 1
ATOM 726 C C . GLN A 1 92 ? -1.989 -8.353 -13.581 1.00 68.38 92 GLN A C 1
ATOM 728 O O . GLN A 1 92 ? -1.165 -9.130 -13.100 1.00 68.38 92 GLN A O 1
ATOM 733 N N . ASN A 1 93 ? -1.743 -7.639 -14.686 1.00 76.06 93 ASN A N 1
ATOM 734 C CA . ASN A 1 93 ? -0.469 -7.727 -15.404 1.00 76.06 93 ASN A CA 1
ATOM 735 C C . ASN A 1 93 ? 0.717 -7.220 -14.557 1.00 76.06 93 ASN A C 1
ATOM 737 O O . ASN A 1 93 ? 0.555 -6.512 -13.555 1.00 76.06 93 ASN A O 1
ATOM 741 N N . ASP A 1 94 ? 1.926 -7.608 -14.947 1.00 74.19 94 ASP A N 1
ATOM 742 C CA . ASP A 1 94 ? 3.131 -7.382 -14.148 1.00 74.19 94 ASP A CA 1
ATOM 743 C C . ASP A 1 94 ? 3.474 -5.894 -14.011 1.00 74.19 94 ASP A C 1
ATOM 745 O O . ASP A 1 94 ? 3.874 -5.448 -12.932 1.00 74.19 94 ASP A O 1
ATOM 749 N N . LEU A 1 95 ? 3.232 -5.096 -15.053 1.00 73.44 95 LEU A N 1
ATOM 750 C CA . LEU A 1 95 ? 3.447 -3.651 -15.030 1.00 73.44 95 LEU A CA 1
ATOM 751 C C . LEU A 1 95 ? 2.470 -2.932 -14.087 1.00 73.44 95 LEU A C 1
ATOM 753 O O . LEU A 1 95 ? 2.858 -2.002 -13.372 1.00 73.44 95 LEU A O 1
ATOM 757 N N . PHE A 1 96 ? 1.210 -3.371 -14.035 1.00 73.81 96 PHE A N 1
ATOM 758 C CA . PHE A 1 96 ? 0.224 -2.866 -13.081 1.00 73.81 96 PHE A CA 1
ATOM 759 C C . PHE A 1 96 ? 0.638 -3.216 -11.656 1.00 73.81 96 PHE A C 1
ATOM 761 O O . PHE A 1 96 ? 0.600 -2.360 -10.770 1.00 73.81 96 PHE A O 1
ATOM 768 N N . ARG A 1 97 ? 1.090 -4.455 -11.433 1.00 74.31 97 ARG A N 1
ATOM 769 C CA . ARG A 1 97 ? 1.613 -4.899 -10.134 1.00 74.31 97 ARG A CA 1
ATOM 770 C C . ARG A 1 97 ? 2.810 -4.049 -9.701 1.00 74.31 97 ARG A C 1
ATOM 772 O O . ARG A 1 97 ? 2.832 -3.608 -8.551 1.00 74.31 97 ARG A O 1
ATOM 779 N N . LEU A 1 98 ? 3.741 -3.754 -10.614 1.00 76.56 98 LEU A N 1
ATOM 780 C CA . LEU A 1 98 ? 4.900 -2.888 -10.365 1.00 76.56 98 LEU A CA 1
ATOM 781 C C . LEU A 1 98 ? 4.484 -1.442 -10.059 1.00 76.56 98 LEU A C 1
ATOM 783 O O . LEU A 1 98 ? 4.930 -0.858 -9.076 1.00 76.56 98 LEU A O 1
ATOM 787 N N . THR A 1 99 ? 3.591 -0.861 -10.855 1.00 76.38 99 THR A N 1
ATOM 788 C CA . THR A 1 99 ? 3.136 0.526 -10.661 1.00 76.38 99 THR A CA 1
ATOM 789 C C . THR A 1 99 ? 2.377 0.675 -9.345 1.00 76.38 99 THR A C 1
ATOM 791 O O . THR A 1 99 ? 2.601 1.617 -8.585 1.00 76.38 99 THR A O 1
ATOM 794 N N . HIS A 1 100 ? 1.521 -0.292 -9.021 1.00 69.00 100 HIS A N 1
ATOM 795 C CA . HIS A 1 100 ? 0.804 -0.329 -7.753 1.00 69.00 100 HIS A CA 1
ATOM 796 C C . HIS A 1 100 ? 1.761 -0.471 -6.557 1.00 69.00 100 HIS A C 1
ATOM 798 O O . HIS A 1 100 ? 1.562 0.167 -5.518 1.00 69.00 100 HIS A O 1
ATOM 804 N N . ALA A 1 101 ? 2.825 -1.264 -6.707 1.00 70.12 101 ALA A N 1
ATOM 805 C CA . ALA A 1 101 ? 3.908 -1.369 -5.736 1.00 70.12 101 ALA A CA 1
ATOM 806 C C . ALA A 1 101 ? 4.626 -0.018 -5.520 1.00 70.12 101 ALA A C 1
ATOM 808 O O . ALA A 1 101 ? 4.778 0.412 -4.374 1.00 70.12 101 ALA A O 1
ATOM 809 N N . LEU A 1 102 ? 4.989 0.697 -6.589 1.00 72.00 102 LEU A N 1
ATOM 810 C CA . LEU A 1 102 ? 5.657 2.006 -6.509 1.00 72.00 102 LEU A CA 1
ATOM 811 C C . LEU A 1 102 ? 4.778 3.087 -5.871 1.00 72.00 102 LEU A C 1
ATOM 813 O O . LEU A 1 102 ? 5.238 3.826 -4.997 1.00 72.00 102 LEU A O 1
ATOM 817 N N . GLU A 1 103 ? 3.501 3.156 -6.249 1.00 75.12 103 GLU A N 1
ATOM 818 C CA . GLU A 1 103 ? 2.552 4.083 -5.624 1.00 75.12 103 GLU A CA 1
ATOM 819 C C . GLU A 1 103 ? 2.374 3.772 -4.135 1.00 75.12 103 GLU A C 1
ATOM 821 O O . GLU A 1 103 ? 2.378 4.675 -3.300 1.00 75.12 103 GLU A O 1
ATOM 826 N N . THR A 1 104 ? 2.337 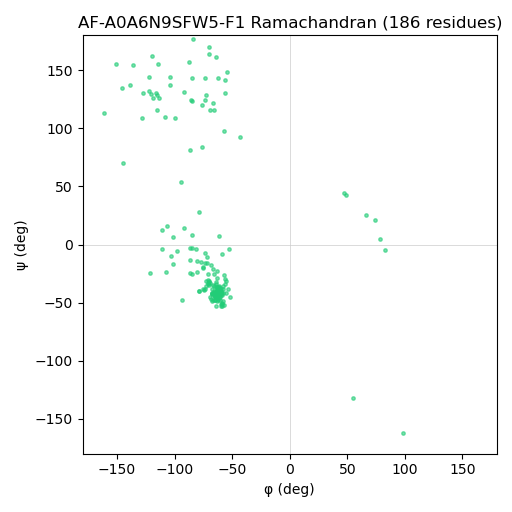2.493 -3.765 1.00 65.12 104 THR A N 1
ATOM 827 C CA . THR A 1 104 ? 2.281 2.098 -2.352 1.00 65.12 104 THR A CA 1
ATOM 828 C C . THR A 1 104 ? 3.547 2.508 -1.600 1.00 65.12 104 THR A C 1
ATOM 830 O O . THR A 1 104 ? 3.455 3.000 -0.473 1.00 65.12 104 THR A O 1
ATOM 833 N N . ALA A 1 105 ? 4.726 2.362 -2.209 1.00 68.12 105 ALA A N 1
ATOM 834 C CA . ALA A 1 105 ? 5.990 2.803 -1.623 1.00 68.12 105 ALA A CA 1
ATOM 835 C C . ALA A 1 105 ? 5.999 4.324 -1.386 1.00 68.12 105 ALA A C 1
ATOM 837 O O . ALA A 1 105 ? 6.338 4.780 -0.290 1.00 68.12 105 ALA A O 1
ATOM 838 N N . LYS A 1 106 ? 5.499 5.110 -2.348 1.00 70.31 106 LYS A N 1
ATOM 839 C CA . LYS A 1 106 ? 5.280 6.561 -2.205 1.00 70.31 106 LYS A CA 1
ATOM 840 C C . LYS A 1 106 ? 4.439 6.916 -0.990 1.00 70.31 106 LYS A C 1
ATOM 842 O O . LYS A 1 106 ? 4.731 7.858 -0.254 1.00 70.31 106 LYS A O 1
ATOM 847 N N . ASP A 1 107 ? 3.438 6.102 -0.707 1.00 62.94 107 ASP A N 1
ATOM 848 C CA . ASP A 1 107 ? 2.565 6.277 0.450 1.00 62.94 107 ASP A CA 1
ATOM 849 C C . ASP A 1 107 ? 3.188 5.844 1.772 1.00 62.94 107 ASP A C 1
ATOM 851 O O . ASP A 1 107 ? 2.682 6.173 2.847 1.00 62.94 107 ASP A O 1
ATOM 855 N N . MET A 1 108 ? 4.277 5.087 1.696 1.00 64.56 108 MET A N 1
ATOM 856 C CA . MET A 1 108 ? 5.131 4.719 2.817 1.00 64.56 108 MET A CA 1
ATOM 857 C C . MET A 1 108 ? 6.286 5.713 3.004 1.00 64.56 108 MET A C 1
ATOM 859 O O . MET A 1 108 ? 7.216 5.413 3.747 1.00 64.56 108 MET A O 1
ATOM 863 N N . CYS A 1 109 ? 6.214 6.886 2.363 1.00 67.31 109 CYS A N 1
ATOM 864 C CA . CYS A 1 109 ? 7.247 7.923 2.365 1.00 67.31 109 CYS A CA 1
ATOM 865 C C . CYS A 1 109 ? 8.551 7.516 1.656 1.00 67.31 109 CYS A C 1
ATOM 867 O O . CYS A 1 109 ? 9.607 8.067 1.965 1.00 67.31 109 CYS A O 1
ATOM 869 N N . TRP A 1 110 ? 8.494 6.572 0.712 1.00 73.75 110 TRP A N 1
ATOM 870 C CA . TRP A 1 110 ? 9.608 6.291 -0.194 1.00 73.75 110 TRP A CA 1
ATOM 871 C C . TRP A 1 110 ? 9.460 7.127 -1.458 1.00 73.75 110 TRP A C 1
ATOM 873 O O . TRP A 1 110 ? 8.401 7.147 -2.072 1.00 73.75 110 TRP A O 1
ATOM 883 N N . ASN A 1 111 ? 10.512 7.804 -1.893 1.00 74.69 111 ASN A N 1
ATOM 884 C CA . ASN A 1 111 ? 10.466 8.503 -3.172 1.00 74.69 111 ASN A CA 1
ATOM 885 C C . ASN A 1 111 ? 10.834 7.534 -4.287 1.00 74.69 111 ASN A C 1
ATOM 887 O O . ASN A 1 111 ? 11.915 6.959 -4.246 1.00 74.69 111 ASN A O 1
ATOM 891 N N . TYR A 1 112 ? 9.982 7.373 -5.299 1.00 78.06 112 TYR A N 1
ATOM 892 C CA . TYR A 1 112 ? 10.383 6.662 -6.509 1.00 78.06 112 TYR A CA 1
ATOM 893 C C . TYR A 1 112 ? 10.660 7.631 -7.660 1.00 78.06 112 TYR A C 1
ATOM 895 O O . TYR A 1 112 ? 9.990 8.660 -7.790 1.00 78.06 112 TYR A O 1
ATOM 903 N N . ARG A 1 113 ? 11.649 7.319 -8.504 1.00 81.12 113 ARG A N 1
ATOM 904 C CA . ARG A 1 113 ? 11.977 8.118 -9.692 1.00 81.12 113 ARG A CA 1
ATOM 905 C C . ARG A 1 113 ? 12.455 7.242 -10.846 1.00 81.12 113 ARG A C 1
ATOM 907 O O . ARG A 1 113 ? 13.321 6.389 -10.679 1.00 81.12 113 ARG A O 1
ATOM 914 N N . LEU A 1 114 ? 11.924 7.523 -12.035 1.00 82.25 114 LEU A N 1
ATOM 915 C CA . LEU A 1 114 ? 12.432 6.983 -13.294 1.00 82.25 114 LEU A CA 1
ATOM 916 C C . LEU A 1 114 ? 13.583 7.857 -13.793 1.00 82.25 114 LEU A C 1
ATOM 918 O O . LEU A 1 114 ? 13.410 9.063 -13.977 1.00 82.25 114 LEU A O 1
ATOM 922 N N . LEU A 1 115 ? 14.741 7.245 -14.003 1.00 83.50 115 LEU A N 1
ATOM 923 C CA . LEU A 1 115 ? 15.959 7.891 -14.472 1.00 83.50 115 LEU A CA 1
ATOM 924 C C . LEU A 1 115 ? 16.185 7.561 -15.947 1.00 83.50 115 LEU A C 1
ATOM 926 O O . LEU A 1 115 ? 16.013 6.421 -16.379 1.00 83.50 115 LEU A O 1
ATOM 930 N N . SER A 1 116 ? 16.581 8.564 -16.723 1.00 84.56 116 SER A N 1
ATOM 931 C CA . SER A 1 116 ? 17.133 8.351 -18.064 1.00 84.56 116 SER A CA 1
ATOM 932 C C . SER A 1 116 ? 18.525 7.712 -17.991 1.00 84.56 116 SER A C 1
ATOM 934 O O . SER A 1 116 ? 19.186 7.779 -16.957 1.00 84.56 116 SER A O 1
ATOM 936 N N . ASP A 1 117 ? 19.032 7.163 -19.098 1.00 82.75 117 ASP A N 1
ATOM 937 C CA . ASP A 1 117 ? 20.360 6.520 -19.126 1.00 82.75 117 ASP A CA 1
ATOM 938 C C . ASP A 1 117 ? 21.497 7.441 -18.652 1.00 82.75 117 ASP A C 1
ATOM 940 O O . ASP A 1 117 ? 22.438 6.994 -17.991 1.00 82.75 117 ASP A O 1
ATOM 944 N N . ARG A 1 118 ? 21.376 8.748 -18.935 1.00 80.69 118 ARG A N 1
ATOM 945 C CA . ARG A 1 118 ? 22.332 9.790 -18.513 1.00 80.69 118 ARG A CA 1
ATOM 946 C C . ARG A 1 118 ? 22.289 10.076 -17.013 1.00 80.69 118 ARG A C 1
ATOM 948 O O . ARG A 1 118 ? 23.290 10.499 -16.445 1.00 80.69 118 ARG A O 1
ATOM 955 N N . GLU A 1 119 ? 21.120 9.914 -16.404 1.00 82.75 119 GLU A N 1
ATOM 956 C CA . GLU A 1 119 ? 20.904 10.070 -14.962 1.00 82.75 119 GLU A CA 1
ATOM 957 C C . GLU A 1 119 ? 21.200 8.770 -14.206 1.00 82.75 119 GLU A C 1
ATOM 959 O O . GLU A 1 119 ? 21.521 8.796 -13.020 1.00 82.75 119 GLU A O 1
ATOM 964 N N . TRP A 1 120 ? 21.104 7.628 -14.887 1.00 80.44 120 TRP A N 1
ATOM 965 C CA . TRP A 1 120 ? 21.429 6.316 -14.343 1.00 80.44 120 TRP A CA 1
ATOM 966 C C . TRP A 1 120 ? 22.943 6.095 -14.229 1.00 80.44 120 TRP A C 1
ATOM 968 O O . TRP A 1 120 ? 23.429 5.510 -13.251 1.00 80.44 120 TRP A O 1
ATOM 978 N N . SER A 1 121 ? 23.693 6.564 -15.233 1.00 75.25 121 SER A N 1
ATOM 979 C CA . SER A 1 121 ? 25.142 6.390 -15.346 1.00 75.25 121 SER A CA 1
ATOM 980 C C . SER A 1 121 ? 25.813 7.542 -16.108 1.00 75.25 121 SER A C 1
ATOM 982 O O . SER A 1 121 ? 25.197 8.216 -16.930 1.00 75.25 121 SER A O 1
ATOM 984 N N . GLY A 1 122 ? 27.104 7.767 -15.850 1.00 72.81 122 GLY A N 1
ATOM 985 C CA . GLY A 1 122 ? 27.898 8.810 -16.508 1.00 72.81 122 GLY A CA 1
ATOM 986 C C . GLY A 1 122 ? 28.048 10.089 -15.680 1.00 72.81 122 GLY A C 1
ATOM 987 O O . GLY A 1 122 ? 27.860 10.090 -14.468 1.00 72.81 122 GLY A O 1
ATOM 988 N N . ARG A 1 123 ? 28.426 11.198 -16.330 1.00 70.62 123 ARG A N 1
ATOM 989 C CA . ARG A 1 123 ? 28.765 12.464 -15.641 1.00 70.62 123 ARG A CA 1
ATOM 990 C C . ARG A 1 123 ? 27.582 13.135 -14.935 1.00 70.62 123 ARG A C 1
ATOM 992 O O . ARG A 1 123 ? 27.808 13.928 -14.031 1.00 70.62 123 ARG A O 1
ATOM 999 N N . ASN A 1 124 ? 26.354 12.807 -15.340 1.00 77.06 124 ASN A N 1
ATOM 1000 C CA . ASN A 1 124 ? 25.117 13.339 -14.764 1.00 77.06 124 ASN A CA 1
ATOM 1001 C C . ASN A 1 124 ? 24.397 12.298 -13.895 1.00 77.06 124 ASN A C 1
ATOM 1003 O O . ASN A 1 124 ? 23.205 12.455 -13.625 1.00 77.06 124 ASN A O 1
ATOM 1007 N N . ALA A 1 125 ? 25.093 11.223 -13.502 1.00 76.31 125 ALA A N 1
ATOM 1008 C CA . ALA A 1 125 ? 24.511 10.192 -12.663 1.00 76.31 125 ALA A CA 1
ATOM 1009 C C . ALA A 1 125 ? 23.970 10.816 -11.372 1.00 76.31 125 ALA A C 1
ATOM 1011 O O . ALA A 1 125 ? 24.663 11.588 -10.705 1.00 76.31 125 ALA A O 1
ATOM 1012 N N . VAL A 1 126 ? 22.724 10.490 -11.032 1.00 75.56 126 VAL A N 1
ATOM 1013 C CA . VAL A 1 126 ? 22.096 10.990 -9.812 1.00 75.56 126 VAL A CA 1
ATOM 1014 C C . VAL A 1 126 ? 22.843 10.407 -8.621 1.00 75.56 126 VAL A C 1
ATOM 1016 O O . VAL A 1 126 ? 22.834 9.197 -8.400 1.00 75.56 126 VAL A O 1
ATOM 1019 N N . THR A 1 127 ? 23.483 11.281 -7.847 1.00 68.88 127 THR A N 1
ATOM 1020 C CA . THR A 1 127 ? 24.015 10.936 -6.530 1.00 68.88 127 THR A CA 1
ATOM 1021 C C . THR A 1 127 ? 22.844 10.703 -5.594 1.00 68.88 127 THR A C 1
ATOM 1023 O O . THR A 1 127 ? 22.038 11.606 -5.349 1.00 68.88 127 THR A O 1
ATOM 1026 N N . LEU A 1 128 ? 22.729 9.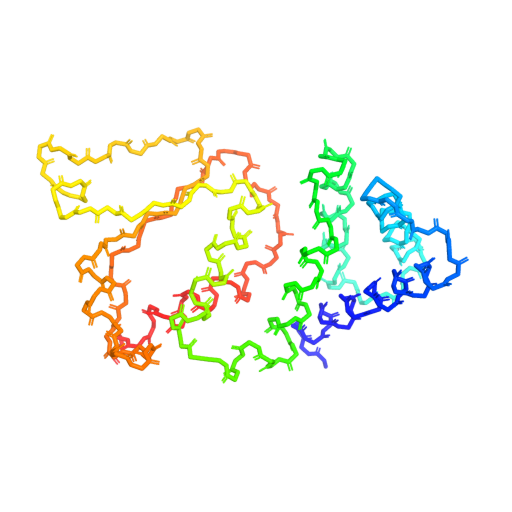471 -5.123 1.00 67.19 128 LEU A N 1
ATOM 1027 C CA . LEU A 1 128 ? 21.661 9.061 -4.234 1.00 67.19 128 LEU A CA 1
ATOM 1028 C C . LEU A 1 128 ? 21.914 9.652 -2.841 1.00 67.19 128 LEU A C 1
ATOM 1030 O O . LEU A 1 128 ? 23.058 9.841 -2.437 1.00 67.19 128 LEU A O 1
ATOM 1034 N N . ASN A 1 129 ? 20.841 10.049 -2.158 1.00 64.75 129 ASN A N 1
ATOM 1035 C CA . ASN A 1 129 ? 20.930 10.648 -0.833 1.00 64.75 129 ASN A CA 1
ATOM 1036 C C . ASN A 1 129 ? 20.621 9.580 0.217 1.00 64.75 129 ASN A C 1
ATOM 1038 O O . ASN A 1 129 ? 19.455 9.237 0.399 1.00 64.75 129 ASN A O 1
ATOM 1042 N N . ASP A 1 130 ? 21.642 9.155 0.960 1.00 62.31 130 ASP A N 1
ATOM 1043 C CA . ASP A 1 130 ? 21.561 8.159 2.043 1.00 62.31 130 ASP A CA 1
ATOM 1044 C C . ASP A 1 130 ? 20.596 8.550 3.183 1.00 62.31 130 ASP A C 1
ATOM 1046 O O . ASP A 1 130 ? 20.320 7.767 4.089 1.00 62.31 130 ASP A O 1
ATOM 1050 N N . SER A 1 131 ? 20.070 9.778 3.176 1.00 59.34 131 SER A N 1
ATOM 1051 C CA . SER A 1 131 ? 19.103 10.271 4.163 1.00 59.34 131 SER A CA 1
ATOM 1052 C C . SER A 1 131 ? 17.646 9.943 3.810 1.00 59.34 131 SER A C 1
ATOM 1054 O O . SER A 1 131 ? 16.764 10.147 4.646 1.00 59.34 131 SER A O 1
ATOM 1056 N N . ILE A 1 132 ? 17.357 9.513 2.575 1.00 64.31 132 ILE A N 1
ATOM 1057 C CA . ILE A 1 132 ? 15.992 9.407 2.037 1.00 64.31 132 ILE A CA 1
ATOM 1058 C C . ILE A 1 132 ? 15.764 8.005 1.472 1.00 64.31 132 ILE A C 1
ATOM 1060 O O . ILE A 1 132 ? 16.533 7.534 0.644 1.00 64.31 132 ILE A O 1
ATOM 1064 N N . ASN A 1 133 ? 14.654 7.370 1.863 1.00 69.38 133 ASN A N 1
ATOM 1065 C CA . ASN A 1 133 ? 14.243 6.100 1.267 1.00 69.38 133 ASN A CA 1
ATOM 1066 C C . ASN A 1 133 ? 13.849 6.315 -0.199 1.00 69.38 133 ASN A C 1
ATOM 1068 O O . ASN A 1 133 ? 12.948 7.115 -0.487 1.00 69.38 133 ASN A O 1
ATOM 1072 N N . GLY A 1 134 ? 14.517 5.613 -1.112 1.00 73.19 134 GLY A N 1
ATOM 1073 C CA . GLY A 1 134 ? 14.421 5.869 -2.543 1.00 73.19 134 GLY A CA 1
ATOM 1074 C C . GLY A 1 134 ? 14.346 4.601 -3.389 1.00 73.19 134 GLY A C 1
ATOM 1075 O O . GLY A 1 134 ? 15.098 3.658 -3.162 1.00 73.19 134 GLY A O 1
ATOM 1076 N N . ILE A 1 135 ? 13.460 4.594 -4.388 1.00 77.94 135 ILE A N 1
ATOM 1077 C CA . ILE A 1 135 ? 13.387 3.565 -5.436 1.00 77.94 135 ILE A CA 1
ATOM 1078 C C . ILE A 1 135 ? 13.709 4.220 -6.775 1.00 77.94 135 ILE A C 1
ATOM 1080 O O . ILE A 1 135 ? 12.964 5.070 -7.262 1.00 77.94 135 ILE A O 1
ATOM 1084 N N . TYR A 1 136 ? 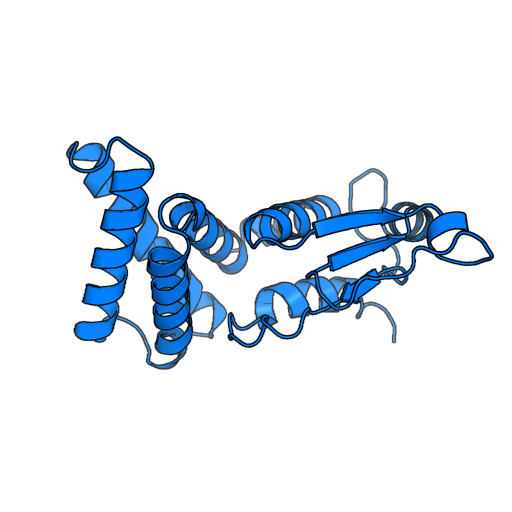14.800 3.817 -7.406 1.00 80.38 136 TYR A N 1
ATOM 1085 C CA . TYR A 1 136 ? 15.216 4.379 -8.685 1.00 80.38 136 TYR A CA 1
ATOM 1086 C C . TYR A 1 136 ? 15.175 3.305 -9.753 1.00 80.38 136 TYR A C 1
ATOM 1088 O O . TYR A 1 136 ? 15.715 2.215 -9.571 1.00 80.38 136 TYR A O 1
ATOM 1096 N N . LEU A 1 137 ? 14.530 3.632 -10.866 1.00 82.19 137 LEU A N 1
ATOM 1097 C CA . LEU A 1 137 ? 14.317 2.722 -11.982 1.00 82.19 137 LEU A CA 1
ATOM 1098 C C . LEU A 1 137 ? 14.920 3.319 -13.249 1.00 82.19 137 LEU A C 1
ATOM 1100 O O . LEU A 1 137 ? 14.670 4.487 -13.551 1.00 82.19 137 LEU A O 1
ATOM 1104 N N . SER A 1 138 ? 15.690 2.540 -14.003 1.00 82.06 138 SER A N 1
ATOM 1105 C CA . SER A 1 138 ? 16.120 2.955 -15.340 1.00 82.06 138 SER A CA 1
ATOM 1106 C C . SER A 1 138 ? 14.944 2.881 -16.310 1.00 82.06 138 SER A C 1
ATOM 1108 O O . SER A 1 138 ? 14.290 1.843 -16.417 1.00 82.06 138 SER A O 1
ATOM 1110 N N . ARG A 1 139 ? 14.694 3.967 -17.049 1.00 84.31 139 ARG A N 1
ATOM 1111 C CA . ARG A 1 139 ? 13.630 4.013 -18.058 1.00 84.31 139 ARG A CA 1
ATOM 1112 C C . ARG A 1 139 ? 13.877 3.014 -19.187 1.00 84.31 139 ARG A C 1
ATOM 1114 O O . ARG A 1 139 ? 12.977 2.256 -19.508 1.00 84.31 139 ARG A O 1
ATOM 1121 N N . SER A 1 140 ? 15.102 2.945 -19.706 1.00 83.06 140 SER A N 1
ATOM 1122 C CA . SER A 1 140 ? 15.467 1.984 -20.756 1.00 83.06 140 SER A CA 1
ATOM 1123 C C . SER A 1 140 ? 15.299 0.536 -20.295 1.00 83.06 140 SER A C 1
ATOM 1125 O O . SER A 1 140 ? 14.856 -0.314 -21.060 1.00 83.06 140 SER A O 1
ATOM 1127 N N . SER A 1 141 ? 15.597 0.258 -19.021 1.00 81.69 141 SER A N 1
ATOM 1128 C CA . SER A 1 141 ? 15.382 -1.070 -18.446 1.00 81.69 141 SER A CA 1
ATOM 1129 C C . SER A 1 141 ? 13.902 -1.393 -18.284 1.00 81.69 141 SER A C 1
ATOM 1131 O O . SER A 1 141 ? 13.548 -2.556 -18.424 1.00 81.69 141 SER A O 1
ATOM 1133 N N . LEU A 1 142 ? 13.061 -0.407 -17.964 1.00 80.31 142 LEU A N 1
ATOM 1134 C CA . LEU A 1 142 ? 11.617 -0.596 -17.856 1.00 80.31 142 LEU A CA 1
ATOM 1135 C C .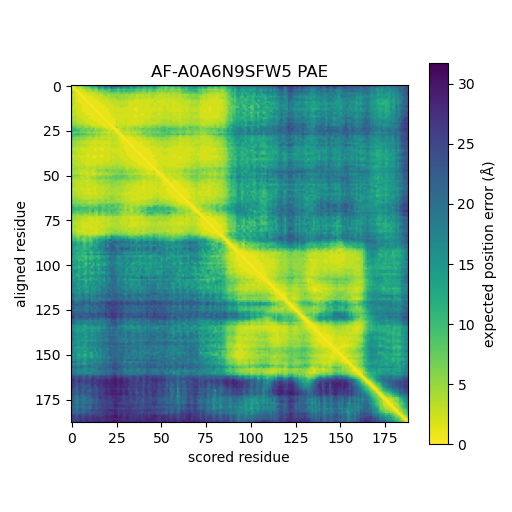 LEU A 1 142 ? 11.008 -0.878 -19.236 1.00 80.31 142 LEU A C 1
ATOM 1137 O O . LEU A 1 142 ? 10.289 -1.858 -19.388 1.00 80.31 142 LEU A O 1
ATOM 1141 N N . ASP A 1 143 ? 11.373 -0.081 -20.242 1.00 82.75 143 ASP A N 1
ATOM 1142 C CA . ASP A 1 143 ? 10.881 -0.225 -21.618 1.00 82.75 143 ASP A CA 1
ATOM 1143 C C . ASP A 1 143 ? 11.315 -1.562 -22.247 1.00 82.75 143 ASP A C 1
ATOM 1145 O O . ASP A 1 143 ? 10.587 -2.144 -23.042 1.00 82.75 143 ASP A O 1
ATOM 1149 N N . ALA A 1 144 ? 12.490 -2.082 -21.877 1.00 83.75 144 ALA A N 1
ATOM 1150 C CA . ALA A 1 144 ? 12.955 -3.392 -22.332 1.00 83.75 144 ALA A CA 1
ATOM 1151 C C . ALA A 1 144 ? 12.347 -4.568 -21.546 1.00 83.75 144 ALA A C 1
ATOM 1153 O O . ALA A 1 144 ? 12.340 -5.695 -22.042 1.00 83.75 144 ALA A O 1
ATOM 1154 N N . ALA A 1 145 ? 11.891 -4.340 -20.310 1.00 78.69 145 ALA A N 1
ATOM 1155 C CA . ALA A 1 145 ? 11.415 -5.394 -19.416 1.00 78.69 145 ALA A CA 1
ATOM 1156 C C . ALA A 1 145 ? 9.951 -5.774 -19.639 1.00 78.69 145 ALA A C 1
ATOM 1158 O O . ALA A 1 145 ? 9.588 -6.907 -19.325 1.00 78.69 145 ALA A O 1
ATOM 1159 N N . PHE A 1 146 ? 9.127 -4.873 -20.176 1.00 80.94 146 PHE A N 1
ATOM 1160 C CA . PHE A 1 146 ? 7.686 -5.0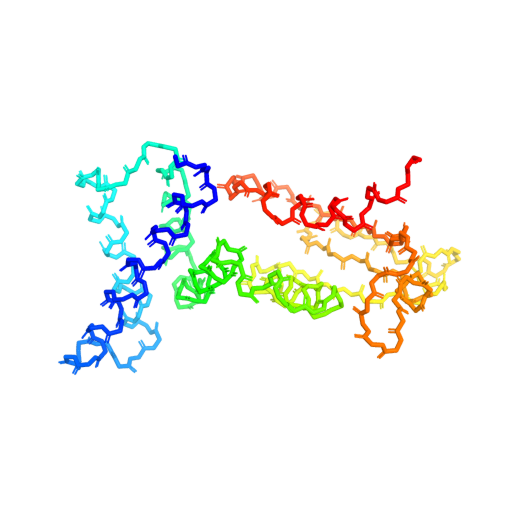78 -20.328 1.00 80.94 146 PHE A CA 1
ATOM 1161 C C . PHE A 1 146 ? 7.246 -4.948 -21.788 1.00 80.94 146 PHE A C 1
ATOM 1163 O O . PHE A 1 146 ? 7.784 -4.130 -22.528 1.00 80.94 146 PHE A O 1
ATOM 1170 N N . ASP A 1 147 ? 6.270 -5.758 -22.193 1.00 82.12 147 ASP A N 1
ATOM 1171 C CA . ASP A 1 147 ? 5.597 -5.618 -23.486 1.00 82.12 147 ASP A CA 1
ATOM 1172 C C . ASP A 1 147 ? 4.449 -4.588 -23.438 1.00 82.12 147 ASP A C 1
ATOM 1174 O O . ASP A 1 147 ? 4.119 -4.037 -22.382 1.00 82.12 147 ASP A O 1
ATOM 1178 N N . ASP A 1 148 ? 3.814 -4.344 -24.589 1.00 84.12 148 ASP A N 1
ATOM 1179 C CA . ASP A 1 148 ? 2.684 -3.411 -24.720 1.00 84.12 148 ASP A CA 1
ATOM 1180 C C . ASP A 1 148 ? 1.447 -3.832 -23.895 1.00 84.12 148 ASP A C 1
ATOM 1182 O O . ASP A 1 148 ? 0.626 -2.989 -23.526 1.00 84.12 148 ASP A O 1
ATOM 1186 N N . ASP A 1 149 ? 1.321 -5.122 -23.561 1.00 74.94 149 ASP A N 1
ATOM 1187 C CA . ASP A 1 149 ? 0.267 -5.661 -22.691 1.00 74.94 149 ASP A CA 1
ATOM 1188 C C . ASP A 1 149 ? 0.623 -5.548 -21.191 1.00 74.94 149 ASP A C 1
ATOM 1190 O O . ASP A 1 149 ? -0.179 -5.908 -20.315 1.00 74.94 149 ASP A O 1
ATOM 1194 N N . GLY A 1 150 ? 1.820 -5.051 -20.869 1.00 73.06 150 GLY A N 1
ATOM 1195 C CA . GLY A 1 150 ? 2.334 -4.906 -19.513 1.00 73.06 150 GLY A CA 1
ATOM 1196 C C . GLY A 1 150 ? 2.760 -6.223 -18.863 1.00 73.06 150 GLY A C 1
ATOM 1197 O O . GLY A 1 150 ? 2.806 -6.298 -17.631 1.00 73.06 150 GLY A O 1
ATOM 1198 N N . ARG A 1 151 ? 3.039 -7.271 -19.645 1.00 75.56 151 ARG A N 1
ATOM 1199 C CA . ARG A 1 151 ? 3.658 -8.510 -19.154 1.00 75.56 151 ARG A CA 1
ATOM 1200 C C . ARG A 1 151 ? 5.162 -8.352 -19.123 1.00 75.56 151 ARG A C 1
ATOM 1202 O O . ARG A 1 151 ? 5.752 -7.731 -20.006 1.00 75.56 151 ARG A O 1
ATOM 1209 N N . GLN A 1 152 ? 5.787 -8.931 -18.108 1.00 79.19 152 GLN A N 1
ATOM 1210 C CA . GLN A 1 152 ? 7.235 -8.914 -18.042 1.00 79.19 152 GLN A CA 1
ATOM 1211 C C . GLN A 1 152 ? 7.822 -9.930 -19.030 1.00 79.19 152 GLN A C 1
ATOM 1213 O O . GLN A 1 152 ? 7.586 -11.131 -18.917 1.00 79.19 152 GLN A O 1
ATOM 1218 N N . ILE A 1 153 ? 8.618 -9.440 -19.975 1.00 82.38 153 ILE A N 1
ATOM 1219 C CA . ILE A 1 153 ? 9.299 -10.243 -20.998 1.00 82.38 153 ILE A CA 1
ATOM 1220 C C . ILE A 1 153 ? 10.805 -10.361 -20.750 1.00 82.38 153 ILE A C 1
ATOM 1222 O O . ILE A 1 153 ? 11.411 -11.329 -21.198 1.00 82.38 153 ILE A O 1
ATOM 1226 N N . ASN A 1 154 ? 11.407 -9.422 -20.009 1.00 72.12 154 ASN A N 1
ATOM 1227 C CA . ASN A 1 154 ? 12.815 -9.475 -19.610 1.00 72.12 154 ASN A CA 1
ATOM 1228 C C . ASN A 1 154 ? 12.995 -9.096 -18.128 1.00 72.12 154 ASN A C 1
ATOM 1230 O O . ASN A 1 154 ? 12.184 -8.341 -17.580 1.00 72.12 154 ASN A O 1
ATOM 1234 N N . PRO A 1 155 ? 14.064 -9.573 -17.460 1.00 69.81 155 PRO A N 1
ATOM 1235 C CA . PRO A 1 155 ? 14.396 -9.156 -16.101 1.00 69.81 155 PRO A CA 1
ATOM 1236 C C . PRO A 1 155 ? 14.562 -7.635 -15.986 1.00 69.81 155 PRO A C 1
ATOM 1238 O O . PRO A 1 155 ? 15.141 -6.988 -16.864 1.00 69.81 155 PRO A O 1
ATOM 1241 N N . LEU A 1 156 ? 14.096 -7.056 -14.878 1.00 73.25 156 LEU A N 1
ATOM 1242 C CA . LEU A 1 156 ? 14.227 -5.621 -14.627 1.00 73.25 156 LEU A CA 1
ATOM 1243 C C . LEU A 1 156 ? 15.581 -5.309 -13.963 1.00 73.25 156 LEU A C 1
ATOM 1245 O O . LEU A 1 156 ? 15.681 -5.137 -12.756 1.00 73.25 156 LEU A O 1
ATOM 1249 N N . ILE A 1 157 ? 16.643 -5.214 -14.762 1.00 64.81 157 ILE A N 1
ATOM 1250 C CA . ILE A 1 157 ? 18.035 -5.110 -14.271 1.00 64.81 157 ILE A CA 1
ATOM 1251 C C . ILE A 1 157 ? 18.364 -3.707 -13.707 1.00 64.81 157 ILE A C 1
ATOM 1253 O O . ILE A 1 157 ? 19.310 -3.521 -12.941 1.00 64.81 157 ILE A O 1
ATOM 1257 N N . GLY A 1 158 ? 17.577 -2.689 -14.062 1.00 68.12 158 GLY A N 1
ATOM 1258 C CA . GLY A 1 158 ? 17.797 -1.296 -13.679 1.00 68.12 158 GLY A CA 1
ATOM 1259 C C . GLY A 1 158 ? 17.049 -0.843 -12.428 1.00 68.12 158 GLY A C 1
ATOM 1260 O O . GLY A 1 158 ? 16.357 0.169 -12.511 1.00 68.12 158 GLY A O 1
ATOM 1261 N N . VAL A 1 159 ? 17.180 -1.534 -11.289 1.00 69.75 159 VAL A N 1
ATOM 1262 C CA . VAL A 1 159 ? 16.572 -1.121 -10.003 1.00 69.75 159 VAL A CA 1
ATOM 1263 C C . VAL A 1 159 ? 17.652 -0.788 -8.972 1.00 69.75 159 VAL A C 1
ATOM 1265 O O . VAL A 1 159 ? 18.546 -1.593 -8.725 1.00 69.75 159 VAL A O 1
ATOM 1268 N N . ARG A 1 160 ? 17.570 0.391 -8.343 1.00 70.88 160 ARG A N 1
ATOM 1269 C CA . ARG A 1 160 ? 18.373 0.758 -7.162 1.00 70.88 160 ARG A CA 1
ATOM 1270 C C . ARG A 1 160 ? 17.447 1.088 -5.997 1.00 70.88 160 ARG A C 1
ATOM 1272 O O . ARG A 1 160 ? 16.520 1.885 -6.154 1.00 70.88 160 ARG A O 1
ATOM 1279 N N . LEU A 1 161 ? 17.713 0.474 -4.849 1.00 69.12 161 LEU A N 1
ATOM 1280 C CA . LEU A 1 161 ? 17.001 0.706 -3.596 1.00 69.12 161 LEU A CA 1
ATOM 1281 C C . LEU A 1 161 ? 17.960 1.354 -2.607 1.00 69.12 161 LEU A C 1
ATOM 1283 O O . LEU A 1 161 ? 19.027 0.806 -2.348 1.00 69.12 161 LEU A O 1
ATOM 1287 N N . GLU A 1 162 ? 17.557 2.486 -2.047 1.00 67.94 162 GLU A N 1
ATOM 1288 C CA . GLU A 1 162 ? 18.312 3.179 -1.009 1.00 67.94 162 GLU A CA 1
ATOM 1289 C C . GLU A 1 162 ? 17.476 3.252 0.256 1.00 67.94 162 GLU A C 1
ATOM 1291 O O . GLU A 1 162 ? 16.335 3.724 0.240 1.00 67.94 162 GLU A O 1
ATOM 1296 N N . ASN A 1 163 ? 18.058 2.773 1.351 1.00 57.84 163 ASN A N 1
ATOM 1297 C CA . ASN A 1 163 ? 17.430 2.767 2.661 1.00 57.84 163 ASN A CA 1
ATOM 1298 C C . ASN A 1 163 ? 18.120 3.802 3.540 1.00 57.84 163 ASN A C 1
ATOM 1300 O O . ASN A 1 163 ? 19.239 3.587 4.004 1.00 57.84 163 ASN A O 1
ATOM 1304 N N . GLY A 1 164 ? 17.418 4.893 3.837 1.00 47.09 164 GLY A N 1
ATOM 1305 C CA . GLY A 1 164 ? 17.833 5.791 4.900 1.00 47.09 164 GLY A CA 1
ATOM 1306 C C . GLY A 1 164 ? 17.819 5.063 6.244 1.00 47.09 164 GLY A C 1
ATOM 1307 O O . GLY A 1 164 ? 16.935 4.248 6.520 1.00 47.09 164 GLY A O 1
ATOM 1308 N N . ILE A 1 165 ? 18.787 5.387 7.104 1.00 43.97 165 ILE A N 1
ATOM 1309 C CA . ILE A 1 165 ? 19.120 4.749 8.401 1.00 43.97 165 ILE A CA 1
ATOM 1310 C C . ILE A 1 165 ? 17.921 4.603 9.390 1.00 43.97 165 ILE A C 1
ATOM 1312 O O . ILE A 1 165 ? 18.032 3.953 10.426 1.00 43.97 165 ILE A O 1
ATOM 1316 N N . TYR A 1 166 ? 16.724 5.103 9.062 1.00 39.34 166 TYR A N 1
ATOM 1317 C CA . TYR A 1 166 ? 15.492 4.985 9.859 1.00 39.34 166 TYR A CA 1
ATOM 1318 C C . TYR A 1 166 ? 14.482 3.912 9.392 1.00 39.34 166 TYR A C 1
ATOM 1320 O O . TYR A 1 166 ? 13.394 3.812 9.962 1.00 39.34 166 TYR A O 1
ATOM 1328 N N . GLY A 1 167 ? 14.814 3.078 8.402 1.00 37.41 167 GLY A N 1
ATOM 1329 C CA . GLY A 1 167 ? 13.914 2.057 7.839 1.00 37.41 167 GLY A CA 1
ATOM 1330 C C . GLY A 1 167 ? 13.852 0.704 8.564 1.00 37.41 167 GLY A C 1
ATOM 1331 O O . GLY A 1 167 ? 13.254 -0.234 8.042 1.00 37.41 167 GLY A O 1
ATOM 1332 N N . HIS A 1 168 ? 14.459 0.549 9.747 1.00 37.97 168 HIS A N 1
ATOM 1333 C CA . HIS A 1 168 ? 14.417 -0.719 10.484 1.00 37.97 168 HIS A CA 1
ATOM 1334 C C . HIS A 1 168 ? 13.060 -0.926 11.164 1.00 37.97 168 HIS A C 1
ATOM 1336 O O . HIS A 1 168 ? 12.858 -0.647 12.346 1.00 37.97 168 HIS A O 1
ATOM 1342 N N . SER A 1 169 ? 12.104 -1.443 10.403 1.00 33.06 169 SER A N 1
ATOM 1343 C CA . SER A 1 169 ? 10.950 -2.112 10.983 1.00 33.06 169 SER A CA 1
ATOM 1344 C C . SER A 1 169 ? 10.278 -2.994 9.950 1.00 33.06 169 SER A C 1
ATOM 1346 O O . SER A 1 169 ? 9.708 -2.493 8.985 1.00 33.06 169 SER A O 1
ATOM 1348 N N . ARG A 1 170 ? 10.360 -4.302 10.214 1.00 35.25 170 ARG A N 1
ATOM 1349 C CA . ARG A 1 170 ? 9.587 -5.376 9.597 1.00 35.25 170 ARG A CA 1
ATOM 1350 C C . ARG A 1 170 ? 8.115 -4.964 9.484 1.00 35.25 170 ARG A C 1
ATOM 1352 O O . ARG A 1 170 ? 7.337 -5.170 10.404 1.00 35.25 170 ARG A O 1
ATOM 1359 N N . PHE A 1 171 ? 7.745 -4.386 8.354 1.00 33.97 171 PHE A N 1
ATOM 1360 C CA . PHE A 1 171 ? 6.834 -5.128 7.511 1.00 33.97 171 PHE A CA 1
ATOM 1361 C C . PHE A 1 171 ? 7.688 -6.223 6.900 1.00 33.97 171 PHE A C 1
ATOM 1363 O O . PHE A 1 171 ? 8.762 -5.918 6.379 1.00 33.97 171 PHE A O 1
ATOM 1370 N N . CYS A 1 172 ? 7.306 -7.486 7.059 1.00 33.22 172 CYS A N 1
ATOM 1371 C CA . CYS A 1 172 ? 7.918 -8.541 6.272 1.00 33.22 172 CYS A CA 1
ATOM 1372 C C . CYS A 1 172 ? 7.709 -8.177 4.805 1.00 33.22 172 CYS A C 1
ATOM 1374 O O . CYS A 1 172 ? 6.664 -8.395 4.201 1.00 33.22 172 CYS A O 1
ATOM 1376 N N . ASN A 1 173 ? 8.770 -7.583 4.284 1.00 40.56 173 ASN A N 1
ATOM 1377 C CA . ASN A 1 173 ? 9.062 -7.248 2.919 1.00 40.56 173 ASN A CA 1
ATOM 1378 C C . ASN A 1 173 ? 9.131 -8.518 2.064 1.00 40.56 173 ASN A C 1
ATOM 1380 O O . ASN A 1 173 ? 9.465 -8.413 0.907 1.00 40.56 173 ASN A O 1
ATOM 1384 N N . THR A 1 174 ? 8.783 -9.703 2.577 1.00 40.12 174 THR A N 1
ATOM 1385 C CA . THR A 1 174 ? 8.669 -10.913 1.769 1.00 40.12 174 THR A CA 1
ATOM 1386 C C . THR A 1 174 ? 7.654 -10.693 0.660 1.00 40.12 174 THR A C 1
ATOM 1388 O O . THR A 1 174 ? 8.016 -10.810 -0.476 1.00 40.12 174 THR A O 1
ATOM 1391 N N . ASP A 1 175 ? 6.442 -10.178 0.863 1.00 39.97 175 ASP A N 1
ATOM 1392 C CA . ASP A 1 175 ? 5.509 -10.128 -0.286 1.00 39.97 175 ASP A CA 1
ATOM 1393 C C . AS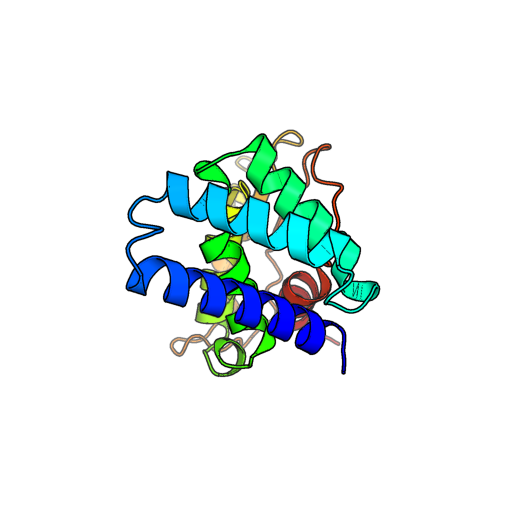P A 1 175 ? 5.820 -9.018 -1.327 1.00 39.97 175 ASP A C 1
ATOM 1395 O O . ASP A 1 175 ? 5.372 -9.094 -2.470 1.00 39.97 175 ASP A O 1
ATOM 1399 N N . PHE A 1 176 ? 6.579 -7.979 -0.950 1.00 39.75 176 PHE A N 1
ATOM 1400 C CA . PHE A 1 176 ? 6.997 -6.877 -1.835 1.00 39.75 176 PHE A CA 1
ATOM 1401 C C . PHE A 1 176 ? 8.376 -7.133 -2.454 1.00 39.75 176 PHE A C 1
ATOM 1403 O O . PHE A 1 176 ? 8.502 -7.034 -3.672 1.00 39.75 176 PHE A O 1
ATOM 1410 N N . ASP A 1 177 ? 9.368 -7.526 -1.649 1.00 39.09 177 ASP A N 1
ATOM 1411 C CA . ASP A 1 177 ? 10.678 -7.986 -2.116 1.00 39.09 177 ASP A CA 1
ATOM 1412 C C . ASP A 1 177 ? 10.576 -9.341 -2.806 1.00 39.09 177 ASP A C 1
ATOM 1414 O O . ASP A 1 177 ? 11.305 -9.516 -3.753 1.00 39.09 177 ASP A 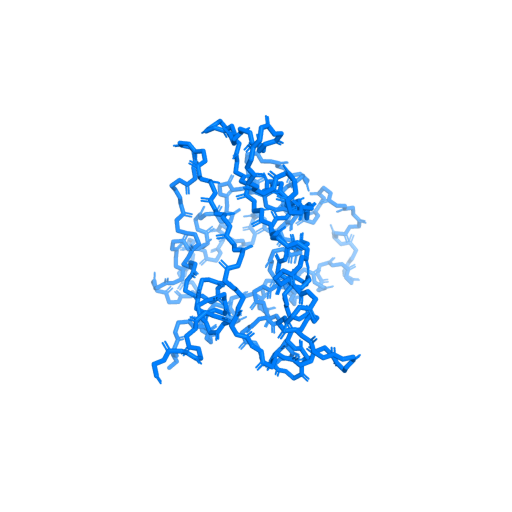O 1
ATOM 1418 N N . ASP A 1 178 ? 9.676 -10.264 -2.452 1.00 38.69 178 ASP A N 1
ATOM 1419 C CA . ASP A 1 178 ? 9.446 -11.508 -3.213 1.00 38.69 178 ASP A CA 1
ATOM 1420 C C . ASP A 1 178 ? 8.755 -11.184 -4.535 1.00 38.69 178 ASP A C 1
ATOM 1422 O O . ASP A 1 178 ? 9.047 -11.836 -5.519 1.00 38.69 178 ASP A O 1
ATOM 1426 N N . LYS A 1 179 ? 7.887 -10.162 -4.629 1.00 37.94 179 LYS A N 1
ATOM 1427 C CA . LYS A 1 179 ? 7.308 -9.742 -5.924 1.00 37.94 179 LYS A CA 1
ATOM 1428 C C . LYS A 1 179 ? 8.305 -8.958 -6.783 1.00 37.94 179 LYS A C 1
ATOM 1430 O O . LYS A 1 179 ? 8.344 -9.188 -7.986 1.00 37.94 179 LYS A O 1
ATOM 1435 N N . LEU A 1 180 ? 9.138 -8.096 -6.199 1.00 37.38 180 LEU A N 1
ATOM 1436 C CA . LEU A 1 180 ? 10.274 -7.462 -6.886 1.00 37.38 180 LEU A CA 1
ATOM 1437 C C . LEU A 1 180 ? 11.391 -8.468 -7.203 1.00 37.38 180 LEU A C 1
ATOM 1439 O O . LEU A 1 180 ? 12.025 -8.362 -8.246 1.00 37.38 180 LEU A O 1
ATOM 1443 N N . ALA A 1 181 ? 11.603 -9.473 -6.357 1.00 35.62 181 ALA A N 1
ATOM 1444 C CA . ALA A 1 181 ? 12.508 -10.588 -6.599 1.00 35.62 181 ALA A CA 1
ATOM 1445 C C . ALA A 1 181 ? 11.918 -11.521 -7.648 1.00 35.62 181 ALA A C 1
ATOM 1447 O O . ALA A 1 181 ? 12.663 -11.972 -8.494 1.00 35.62 181 ALA A O 1
ATOM 1448 N N . CYS A 1 182 ? 10.603 -11.743 -7.709 1.00 33.44 182 CYS A N 1
ATOM 1449 C CA . CYS A 1 182 ? 9.966 -12.441 -8.827 1.00 33.44 182 CYS A CA 1
ATOM 1450 C C . CYS A 1 182 ? 10.185 -11.687 -10.147 1.00 33.44 182 CYS A C 1
ATOM 1452 O O . CYS A 1 182 ? 10.408 -12.340 -11.160 1.00 33.44 182 CYS A O 1
ATOM 1454 N N . LEU A 1 183 ? 10.199 -10.345 -10.133 1.00 36.03 183 LEU A N 1
ATOM 1455 C CA . LEU A 1 183 ? 10.588 -9.534 -11.298 1.00 36.03 183 LEU A CA 1
ATOM 1456 C C . LEU A 1 183 ? 12.111 -9.594 -11.597 1.00 36.03 183 LEU A C 1
ATOM 1458 O O . LEU A 1 183 ? 12.532 -9.242 -12.698 1.00 36.03 183 LEU A O 1
ATOM 1462 N N . ASN A 1 184 ? 12.941 -10.054 -10.652 1.00 35.16 184 ASN A N 1
ATOM 1463 C CA . ASN A 1 184 ? 14.405 -10.179 -10.767 1.00 35.16 184 ASN A CA 1
ATOM 1464 C C . ASN A 1 184 ? 14.930 -11.631 -10.826 1.00 35.16 184 ASN A C 1
ATOM 1466 O O . ASN A 1 184 ? 16.130 -11.826 -10.997 1.00 35.16 184 ASN A O 1
ATOM 1470 N N . LEU A 1 185 ? 14.075 -12.651 -10.696 1.00 29.23 185 LEU A N 1
ATOM 1471 C CA . LEU A 1 185 ? 14.465 -14.068 -10.604 1.00 29.23 185 LEU A CA 1
ATOM 1472 C C . LEU A 1 185 ? 14.066 -14.896 -11.834 1.00 29.23 185 LEU A C 1
ATOM 1474 O O . LEU A 1 185 ? 14.217 -16.113 -11.818 1.00 29.23 185 LEU A O 1
ATOM 1478 N N . SER A 1 186 ? 13.654 -14.272 -12.940 1.00 29.72 186 SER A N 1
ATOM 1479 C CA . SER A 1 186 ? 13.541 -14.948 -14.245 1.00 29.72 186 SER A CA 1
ATOM 1480 C C . SER A 1 186 ? 14.892 -15.115 -14.967 1.00 29.72 186 SER A C 1
ATOM 1482 O O . SER A 1 186 ? 14.944 -15.164 -16.192 1.00 29.72 186 SER A O 1
ATOM 1484 N N . GLY A 1 187 ? 15.996 -15.204 -14.218 1.00 35.88 187 GLY A N 1
ATOM 1485 C CA . GLY A 1 187 ? 17.350 -15.282 -14.764 1.00 35.88 187 GLY A CA 1
ATOM 1486 C C . GLY A 1 187 ? 18.289 -16.166 -13.948 1.00 35.88 187 GLY A C 1
ATOM 1487 O O . GLY A 1 187 ? 19.219 -15.658 -13.324 1.00 35.88 187 GLY A O 1
ATOM 1488 N N . VAL A 1 188 ? 18.054 -17.479 -13.994 1.00 30.05 188 VAL A N 1
ATOM 1489 C CA . VAL A 1 188 ? 19.124 -18.476 -14.175 1.00 30.05 188 VAL A CA 1
ATOM 1490 C C . VAL A 1 188 ? 18.742 -19.328 -15.373 1.00 30.05 188 VAL A C 1
ATOM 1492 O O . VAL A 1 188 ? 17.577 -19.783 -15.398 1.00 30.05 188 VAL A O 1
#

Mean predicted aligned error: 12.65 Å

pLDDT: mean 72.33, std 16.32, range [29.23, 94.5]

Solvent-accessible surface area (backbone atoms only — not comparable to full-atom values): 10370 Å² total; per-residue (Å²): 131,58,73,52,53,53,47,15,50,53,21,46,55,53,51,53,53,49,51,52,37,37,74,72,62,76,31,85,47,68,58,44,45,32,53,50,52,39,50,49,47,53,49,39,59,75,67,56,75,60,62,76,87,50,45,58,46,48,52,44,53,42,52,40,33,68,74,46,37,58,70,35,46,55,69,57,57,30,49,49,44,24,38,65,43,69,46,64,45,72,74,46,44,50,48,58,46,49,51,54,50,51,55,50,38,43,64,71,68,26,50,71,48,78,28,50,69,54,36,66,41,71,98,59,34,67,80,79,56,68,82,43,36,32,41,38,34,32,43,67,32,50,64,63,11,36,48,99,83,25,40,72,76,39,58,52,80,38,67,47,80,42,74,14,94,82,67,88,64,63,63,78,51,55,72,57,51,48,51,54,39,57,45,56,60,80,73,128

Radius of gyration: 18.34 Å; Cα contacts (8 Å, |Δi|>4): 236; chains: 1; bounding box: 52×34×48 Å

Nearest PDB structures (foldseek):
  2a0u-assembly1_B  TM=5.283E-01  e=4.128E-01  Leishmania major
  5dbo-assembly1_D  TM=2.871E-01  e=7.927E+00  Thermochaetoides thermophila

InterPro domains:
  IPR021316 Protein of unknown function DUF2913 [PF11140] (11-156)

Secondary structure (DSSP, 8-state):
--HHHHHHHHHHHHHHHHHHHHHTTS--SHHHHHHHHHHHHHHHHHTT-S-GGGHHHHHHHHHHHHHHGGGG-HHHHHHHHHHHHSSTTTTS-HHHHHHHHHHHHHHTTPEEEEE-HHHHSSTT-----TTS-EEEEEHHHHHHHB-TTS-B-S----EEEE--TT------THHHHHHHHHTT-S--

Foldseek 3Di:
DDLLVLLLVVLVVLLVQLVVCVVVVVDDDLQSSLVSSLVVLVVCLVVVVGDPSCNLVSVVLNVLSVPQRSLSVSNVVSVCSNCLSVCVLVVAALQVNVVVLQVVVVSVQEAEDEDEPCCC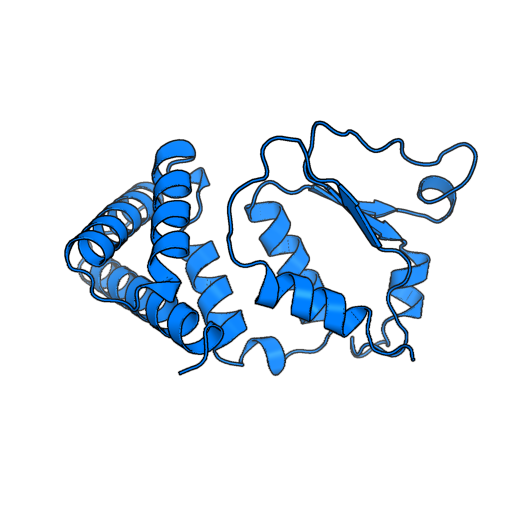DDPNPDDDDLQGWYKYAYPVLCVQQADPSRHGPDARPGIDTHDRPPPPGDPPCCSVVVSNVVSHVPPD